Protein AF-A0A847NSE6-F1 (afdb_monomer)

Secondary structure (DSSP, 8-state):
----HHHHHHHHHHHHHHHHHHHHTSPPPEEE---TTHHHHHHHHHHHHHHHHHHBSSTT--SBPP-TTS-HHHHHHHHHHHHHHHHHHHHHHT-S-TTS----GGGGTT-SEEEHHHHHHHHTS--GGGGGGGGGG----S-HHHHHHHHHHHHHHHHHTT----S--HHHHHHHHHHHHHHHHHHHHHHHHHHHHH-

Sequence (199 aa):
MKKNYSGIINSILVIILIITIYFALRPVQFVKLYQNRFEVIEKSLETIEKNMEEIVTDATWSSLKDIPKAEETQVDAYNSIVKDIKSCYLQEKDLGDESSDNIKILSYKEKRTIPKQELKAILDNDTCINNFEKYNTMVFSKDKNLNEKLQKQISLIINSELTNIKTLEFDEALSREANIIHNIANLSGWLKIEYNTYK

Nearest PDB structures (foldseek):
  2jsw-assembly1_A  TM=2.216E-01  e=2.746E+00  Mus musculus
  5odw-assembly1_C  TM=2.013E-01  e=8.058E+00  Pseudomonas aeruginosa PAO1

Solvent-accessible surface area (backbone atoms only — not comparable to full-atom values): 11522 Å² total; per-residue (Å²): 133,87,74,75,57,66,65,57,54,54,52,51,51,51,52,52,51,52,52,51,50,52,63,71,67,53,79,83,54,70,41,67,57,73,71,92,42,57,66,54,36,52,54,21,50,53,49,29,50,57,36,44,66,75,45,27,70,48,98,78,46,74,40,62,47,85,45,88,70,53,55,69,61,38,51,54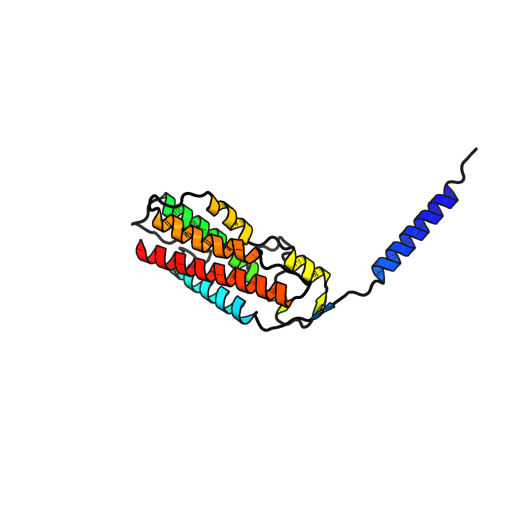,46,50,32,51,50,43,46,47,50,47,50,42,52,29,62,65,68,74,76,64,74,98,82,61,94,72,62,50,75,69,82,46,69,92,48,62,62,44,50,51,67,58,54,47,48,46,69,69,47,87,56,58,56,67,70,53,61,64,56,83,78,56,83,42,54,93,49,63,68,59,38,54,54,49,52,53,53,49,49,54,39,56,57,40,70,66,62,78,75,84,58,103,43,55,58,56,52,47,51,41,52,28,48,38,44,41,39,49,24,51,46,34,51,49,52,43,54,52,50,68,70,30,86

Mean predicted aligned error: 9.64 Å

pLDDT: mean 81.68, std 12.48, range [39.31, 97.5]

Foldseek 3Di:
DPPPCVVVVVVVVVVVVVVVVCVVPPDFDKAFDDQVQLVLLVVLLVLLQVLLVVFADDPLLQAGDDQPQDDPLLRVVLSLLSVLLSVQSCLAVVNDDPPDPSLHLNVCNPPGMDGLVSLVSLLVGDHSLVSLVVLVPDDNDPPPVVSVVVVVLNCQLNCLNVQPCPDSHSVSSSSSSSSNSNSSSVVSVVSSVVSVVRD

Structure (mmCIF, N/CA/C/O backbone):
data_AF-A0A847NSE6-F1
#
_entry.id   AF-A0A847NSE6-F1
#
loop_
_atom_site.group_PDB
_atom_site.id
_atom_site.type_symbol
_atom_site.label_atom_id
_atom_site.label_alt_id
_atom_site.label_comp_id
_atom_site.label_asym_id
_atom_site.label_entity_id
_atom_site.label_seq_id
_atom_site.pdbx_PDB_ins_code
_atom_site.Cartn_x
_atom_site.Cartn_y
_atom_site.Cartn_z
_atom_site.occupancy
_atom_site.B_iso_or_equiv
_atom_site.auth_seq_id
_atom_site.auth_comp_id
_atom_site.auth_asym_id
_atom_site.auth_atom_id
_atom_site.pdbx_PDB_model_num
ATOM 1 N N . MET A 1 1 ? 27.329 47.753 -43.435 1.00 47.38 1 MET A N 1
ATOM 2 C CA . MET A 1 1 ? 27.750 46.332 -43.490 1.00 47.38 1 MET A CA 1
ATOM 3 C C . MET A 1 1 ? 26.551 45.435 -43.193 1.00 47.38 1 MET A C 1
ATOM 5 O O . MET A 1 1 ? 26.147 45.348 -42.040 1.00 47.38 1 MET A O 1
ATOM 9 N N . LYS A 1 2 ? 25.945 44.802 -44.208 1.00 48.12 2 LYS A N 1
ATOM 10 C CA . LYS A 1 2 ? 24.942 43.746 -43.985 1.00 48.12 2 LYS A CA 1
ATOM 11 C C . LYS A 1 2 ? 25.703 42.482 -43.586 1.00 48.12 2 LYS A C 1
ATOM 13 O O . LYS A 1 2 ? 26.367 41.880 -44.421 1.00 48.12 2 LYS A O 1
ATOM 18 N N . LYS A 1 3 ? 25.697 42.143 -42.296 1.00 53.53 3 LYS A N 1
ATOM 19 C CA . LYS A 1 3 ? 26.285 40.889 -41.807 1.00 53.53 3 LYS A CA 1
ATOM 20 C C . LYS A 1 3 ? 25.556 39.725 -42.493 1.00 53.53 3 LYS A C 1
ATOM 22 O O . LYS A 1 3 ? 24.328 39.704 -42.521 1.00 53.53 3 LYS A O 1
ATOM 27 N N . ASN A 1 4 ? 26.307 38.790 -43.076 1.00 53.62 4 ASN A N 1
ATOM 28 C CA . ASN A 1 4 ? 25.775 37.589 -43.727 1.00 53.62 4 ASN A CA 1
ATOM 29 C C . ASN A 1 4 ? 25.234 36.617 -42.665 1.00 53.62 4 ASN A C 1
ATOM 31 O O . ASN A 1 4 ? 25.860 35.617 -42.327 1.00 53.62 4 ASN A O 1
ATOM 35 N N . TYR A 1 5 ? 24.056 36.922 -42.122 1.00 57.44 5 TYR A N 1
ATOM 36 C CA . TYR A 1 5 ? 23.360 36.076 -41.148 1.00 57.44 5 TYR A CA 1
ATOM 37 C C . TYR A 1 5 ? 22.873 34.749 -41.756 1.00 57.44 5 TYR A C 1
ATOM 39 O O . TYR A 1 5 ? 22.662 33.784 -41.030 1.00 57.44 5 TYR A O 1
ATOM 47 N N . SER A 1 6 ? 22.758 34.666 -43.087 1.00 59.31 6 SER A N 1
ATOM 48 C CA . SER A 1 6 ? 22.277 33.475 -43.803 1.00 59.31 6 SER A CA 1
ATOM 49 C C . SER A 1 6 ? 23.177 32.242 -43.620 1.00 59.31 6 SER A C 1
ATOM 51 O O . SER A 1 6 ? 22.661 31.142 -43.435 1.00 59.31 6 SER A O 1
ATOM 53 N N . GLY A 1 7 ? 24.506 32.409 -43.572 1.00 60.75 7 GLY A N 1
ATOM 54 C CA . GLY A 1 7 ? 25.427 31.286 -43.341 1.00 60.75 7 GLY A CA 1
ATOM 55 C C . GLY A 1 7 ? 25.355 30.735 -41.913 1.00 60.75 7 GLY A C 1
ATOM 56 O O . GLY A 1 7 ? 25.449 29.527 -41.701 1.00 60.75 7 GLY A O 1
ATOM 57 N N . ILE A 1 8 ? 25.115 31.612 -40.933 1.00 66.06 8 ILE A N 1
ATOM 58 C CA . ILE A 1 8 ? 24.988 31.238 -39.518 1.00 66.06 8 ILE A CA 1
ATOM 59 C C . ILE A 1 8 ? 23.673 30.478 -39.300 1.00 66.06 8 ILE A C 1
ATOM 61 O O . ILE A 1 8 ? 23.672 29.430 -38.662 1.00 66.06 8 ILE A O 1
ATOM 65 N N . ILE A 1 9 ? 22.574 30.951 -39.898 1.00 71.62 9 ILE A N 1
ATOM 66 C CA . ILE A 1 9 ? 21.254 30.309 -39.805 1.00 71.62 9 ILE A CA 1
ATOM 67 C C . ILE A 1 9 ? 21.271 28.902 -40.425 1.00 71.62 9 ILE A C 1
ATOM 69 O O . ILE A 1 9 ? 20.809 27.959 -39.786 1.00 71.62 9 ILE A O 1
ATOM 73 N N . ASN A 1 10 ? 21.866 28.723 -41.611 1.00 71.00 10 ASN A N 1
ATOM 74 C CA . ASN A 1 10 ? 21.984 27.393 -42.225 1.00 71.00 10 ASN A CA 1
ATOM 75 C C . ASN A 1 10 ? 22.841 26.435 -41.389 1.00 71.00 10 ASN A C 1
ATOM 77 O O . ASN A 1 10 ? 22.519 25.255 -41.284 1.00 71.00 10 ASN A O 1
ATOM 81 N N . SER A 1 11 ? 23.897 26.941 -40.750 1.00 75.25 11 SER A N 1
ATOM 82 C CA . SER A 1 11 ? 24.752 26.127 -39.880 1.00 75.25 11 SER A CA 1
ATOM 83 C C . SER A 1 11 ? 23.998 25.660 -38.627 1.00 75.25 11 SER A C 1
ATOM 85 O O . SER A 1 11 ? 24.109 24.500 -38.240 1.00 75.25 11 SER A O 1
ATOM 87 N N . ILE A 1 12 ? 23.169 26.527 -38.034 1.00 82.31 12 ILE A N 1
ATOM 88 C CA . ILE A 1 12 ? 22.311 26.181 -36.889 1.00 82.31 12 ILE A CA 1
ATOM 89 C C . ILE A 1 12 ? 21.268 25.126 -37.282 1.00 82.31 12 ILE A C 1
ATOM 91 O O . ILE A 1 12 ? 21.080 24.158 -36.550 1.00 82.31 12 ILE A O 1
ATOM 95 N N . LEU A 1 13 ? 20.628 25.268 -38.447 1.00 80.88 13 LEU A N 1
ATOM 96 C CA . LEU A 1 13 ? 19.634 24.302 -38.928 1.00 80.88 13 LEU A CA 1
ATOM 97 C C . LEU A 1 13 ? 20.241 22.913 -39.160 1.00 80.88 13 LEU A C 1
ATOM 99 O O . LEU A 1 13 ? 19.636 21.915 -38.778 1.00 80.88 13 LEU A O 1
ATOM 103 N N . VAL A 1 14 ? 21.452 22.841 -39.720 1.00 84.75 14 VAL A N 1
ATOM 104 C CA . VAL A 1 14 ? 22.171 21.571 -39.908 1.00 84.75 14 VAL A CA 1
ATOM 105 C C . VAL A 1 14 ? 22.518 20.928 -38.563 1.00 84.75 14 VAL A C 1
ATOM 107 O O . VAL A 1 14 ? 22.331 19.724 -38.403 1.00 84.75 14 VAL A O 1
ATOM 110 N N . ILE A 1 15 ? 22.959 21.712 -37.575 1.00 85.88 15 ILE A N 1
ATOM 111 C CA . ILE A 1 15 ? 23.249 21.203 -36.226 1.00 85.88 15 ILE A CA 1
ATOM 112 C C . ILE A 1 15 ? 21.977 20.657 -35.563 1.00 85.88 15 ILE A C 1
ATOM 114 O O . ILE A 1 15 ? 22.007 19.548 -35.034 1.00 85.88 15 ILE A O 1
ATOM 118 N N . ILE A 1 16 ? 20.852 21.379 -35.638 1.00 84.38 16 ILE A N 1
ATOM 119 C CA . ILE A 1 16 ? 19.561 20.900 -35.116 1.00 84.38 16 ILE A CA 1
ATOM 120 C C . ILE A 1 16 ? 19.162 19.596 -35.814 1.00 84.38 16 ILE A C 1
ATOM 122 O O . ILE A 1 16 ? 18.793 18.638 -35.140 1.00 84.38 16 ILE A O 1
ATOM 126 N N . LEU A 1 17 ? 19.294 19.511 -37.141 1.00 85.00 17 LEU A N 1
ATOM 127 C CA . LEU A 1 17 ? 18.952 18.306 -37.900 1.00 85.00 17 LEU A CA 1
ATOM 128 C C . LEU A 1 17 ? 19.803 17.097 -37.476 1.00 85.00 17 LEU A C 1
ATOM 130 O O . LEU A 1 17 ? 19.259 16.024 -37.226 1.00 85.00 17 LEU A O 1
ATOM 134 N N . ILE A 1 18 ? 21.121 17.278 -37.331 1.00 83.94 18 ILE A N 1
ATOM 135 C CA . ILE A 1 18 ? 22.048 16.230 -36.874 1.00 83.94 18 ILE A CA 1
ATOM 136 C C . ILE A 1 18 ? 21.692 15.778 -35.456 1.00 83.94 18 ILE A C 1
ATOM 138 O O . ILE A 1 18 ? 21.646 14.578 -35.197 1.00 83.94 18 ILE A O 1
ATOM 142 N N . ILE A 1 19 ? 21.391 16.715 -34.552 1.00 82.19 19 ILE A N 1
ATOM 143 C CA . ILE A 1 19 ? 20.954 16.409 -33.184 1.00 82.19 19 ILE A CA 1
ATOM 144 C C . ILE A 1 19 ? 19.641 15.613 -33.203 1.00 82.19 19 ILE A C 1
ATOM 146 O O . ILE A 1 19 ? 19.520 14.610 -32.504 1.00 82.19 19 ILE A O 1
ATOM 150 N N . THR A 1 20 ? 18.678 16.014 -34.033 1.00 78.25 20 THR A N 1
ATOM 151 C CA . THR A 1 20 ? 17.368 15.351 -34.129 1.00 78.25 20 THR A CA 1
ATOM 152 C C . THR A 1 20 ? 17.511 13.924 -34.660 1.00 78.25 20 THR A C 1
ATOM 154 O O . THR A 1 20 ? 16.953 12.994 -34.083 1.00 78.25 20 THR A O 1
ATOM 157 N N . ILE A 1 21 ? 18.321 13.726 -35.706 1.00 79.56 21 ILE A N 1
ATOM 158 C CA . ILE A 1 21 ? 18.631 12.400 -36.261 1.00 79.56 21 ILE A CA 1
ATOM 159 C C . ILE A 1 21 ? 19.383 11.547 -35.234 1.00 79.56 21 ILE A C 1
ATOM 161 O O . ILE A 1 21 ? 19.066 10.374 -35.060 1.00 79.56 21 ILE A O 1
ATOM 165 N N . TYR A 1 22 ? 20.346 12.129 -34.517 1.00 77.06 22 TYR A N 1
ATOM 166 C CA . TYR A 1 22 ? 21.092 11.435 -33.469 1.00 77.06 22 TYR A CA 1
ATOM 167 C C . TYR A 1 22 ? 20.176 10.939 -32.342 1.00 77.06 22 TYR A C 1
ATOM 169 O O . TYR A 1 22 ? 20.295 9.792 -31.915 1.00 77.06 22 TYR A O 1
ATOM 177 N N . PHE A 1 23 ? 19.228 11.766 -31.890 1.00 73.56 23 PHE A N 1
ATOM 178 C CA . PHE A 1 23 ? 18.236 11.352 -30.897 1.00 73.56 23 PHE A CA 1
ATOM 179 C C . PHE A 1 23 ? 17.246 10.318 -31.447 1.00 73.56 23 PHE A C 1
ATOM 181 O O . PHE A 1 23 ? 16.899 9.392 -30.719 1.00 73.56 23 PHE A O 1
ATOM 188 N N . ALA A 1 24 ? 16.845 10.422 -32.718 1.00 72.00 24 ALA A N 1
ATOM 189 C CA . ALA A 1 24 ? 15.936 9.471 -33.362 1.00 72.00 24 ALA A CA 1
ATOM 190 C C . ALA A 1 24 ? 16.571 8.089 -33.616 1.00 72.00 24 ALA A C 1
ATOM 192 O O . ALA A 1 24 ? 15.876 7.078 -33.579 1.00 72.00 24 ALA A O 1
ATOM 193 N N . LEU A 1 25 ? 17.884 8.032 -33.867 1.00 75.31 25 LEU A N 1
ATOM 194 C CA . LEU A 1 25 ? 18.619 6.790 -34.145 1.00 75.31 25 LEU A CA 1
ATOM 195 C C . LEU A 1 25 ? 19.254 6.159 -32.900 1.00 75.31 25 LEU A C 1
ATOM 197 O O . LEU A 1 25 ? 19.882 5.102 -32.999 1.00 75.31 25 LEU A O 1
ATOM 201 N N . ARG A 1 26 ? 19.136 6.789 -31.725 1.00 72.38 26 ARG A N 1
ATOM 202 C CA . ARG A 1 26 ? 19.707 6.241 -30.495 1.00 72.38 26 ARG A CA 1
ATOM 203 C C . ARG A 1 26 ? 18.987 4.929 -30.149 1.00 72.38 26 ARG A C 1
ATOM 205 O O . ARG A 1 26 ? 17.767 4.941 -29.997 1.00 72.38 26 ARG A O 1
ATOM 212 N N . PRO A 1 27 ? 19.705 3.803 -29.985 1.00 68.81 27 PRO A N 1
ATOM 213 C CA . PRO A 1 27 ? 19.063 2.533 -29.683 1.00 68.81 27 PRO A CA 1
ATOM 214 C C . PRO A 1 27 ? 18.350 2.613 -28.331 1.00 68.81 27 PRO A C 1
ATOM 216 O O . PRO A 1 27 ? 18.940 3.027 -27.326 1.00 68.81 27 PRO A O 1
ATOM 219 N N . VAL A 1 28 ? 17.081 2.202 -28.309 1.00 78.38 28 VAL A N 1
ATOM 220 C CA . VAL A 1 28 ? 16.316 2.051 -27.070 1.00 78.38 28 VAL A CA 1
ATOM 221 C C . VAL A 1 28 ? 16.998 0.980 -26.224 1.00 78.38 28 VAL A C 1
ATOM 223 O O . VAL A 1 28 ? 17.206 -0.148 -26.669 1.00 78.38 28 VAL A O 1
ATOM 226 N N . GLN A 1 29 ? 17.384 1.346 -25.002 1.00 81.75 29 GLN A N 1
ATOM 227 C CA . GLN A 1 29 ? 17.925 0.392 -24.041 1.00 81.75 29 GLN A CA 1
ATOM 228 C C . GLN A 1 29 ? 16.773 -0.339 -23.361 1.00 81.75 29 GLN A C 1
ATOM 230 O O . GLN A 1 29 ? 15.874 0.304 -22.816 1.00 81.75 29 GLN A O 1
ATOM 235 N N . PHE A 1 30 ? 16.833 -1.667 -23.367 1.00 82.38 30 PHE A N 1
ATOM 236 C CA . PHE A 1 30 ? 15.848 -2.525 -22.722 1.00 82.38 30 PHE A CA 1
ATOM 237 C C . PHE A 1 30 ? 16.407 -3.1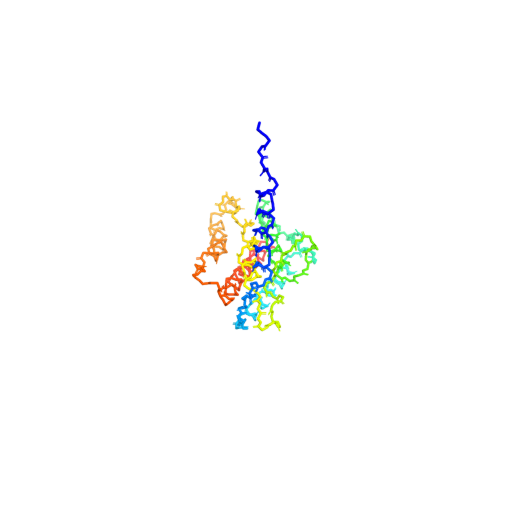31 -21.436 1.00 82.38 30 PHE A C 1
ATOM 239 O O . PHE A 1 30 ? 17.585 -3.484 -21.364 1.00 82.38 30 PHE A O 1
ATOM 246 N N . VAL A 1 31 ? 15.542 -3.277 -20.438 1.00 83.06 31 VAL A N 1
ATOM 247 C CA . VAL A 1 31 ? 15.813 -3.945 -19.162 1.00 83.06 31 VAL A CA 1
ATOM 248 C C . VAL A 1 31 ? 15.034 -5.258 -19.132 1.00 83.06 31 VAL A C 1
ATOM 250 O O . VAL A 1 31 ? 13.907 -5.316 -19.627 1.00 83.06 31 VAL A O 1
ATOM 253 N N . LYS A 1 32 ? 15.639 -6.323 -18.594 1.00 82.50 32 LYS A N 1
ATOM 254 C CA . LYS A 1 32 ? 14.969 -7.618 -18.402 1.00 82.50 32 LYS A CA 1
ATOM 255 C C . LYS A 1 32 ? 14.057 -7.570 -17.180 1.00 82.50 32 LYS A C 1
ATOM 257 O O . LYS A 1 32 ? 14.411 -6.958 -16.177 1.00 82.50 32 LYS A O 1
ATOM 262 N N . LEU A 1 33 ? 12.921 -8.249 -17.273 1.00 81.31 33 LEU A N 1
ATOM 263 C CA . LEU A 1 33 ? 11.963 -8.370 -16.179 1.00 81.31 33 LEU A CA 1
ATOM 264 C C . LEU A 1 33 ? 12.173 -9.680 -15.417 1.00 81.31 33 LEU A C 1
ATOM 266 O O . LEU A 1 33 ? 12.418 -10.724 -16.027 1.00 81.31 33 LEU A O 1
ATOM 270 N N . TYR A 1 34 ? 12.044 -9.616 -14.093 1.00 75.25 34 TYR A N 1
ATOM 271 C CA . TYR A 1 34 ? 12.022 -10.776 -13.207 1.00 75.25 34 TYR A CA 1
ATOM 272 C C . TYR A 1 34 ? 10.615 -10.937 -12.625 1.00 75.25 34 TYR A C 1
ATOM 274 O O . TYR A 1 34 ? 9.928 -9.954 -12.366 1.00 75.25 34 TYR A O 1
ATOM 282 N N . GLN A 1 35 ? 10.168 -12.185 -12.475 1.00 72.94 35 GLN A N 1
ATOM 283 C CA . GLN A 1 35 ? 8.777 -12.519 -12.131 1.00 72.94 35 GLN A CA 1
ATOM 284 C C . GLN A 1 35 ? 8.556 -12.773 -10.630 1.00 72.94 35 GLN A C 1
ATOM 286 O O . GLN A 1 35 ? 7.430 -12.887 -10.158 1.00 72.94 35 GLN A O 1
ATOM 291 N N . ASN A 1 36 ? 9.642 -12.872 -9.868 1.00 69.69 36 ASN A N 1
ATOM 292 C CA . ASN A 1 36 ? 9.740 -13.457 -8.528 1.00 69.69 36 ASN A CA 1
ATOM 293 C C . ASN A 1 36 ? 9.064 -12.665 -7.391 1.00 69.69 36 ASN A C 1
ATOM 295 O O . ASN A 1 36 ? 9.247 -13.022 -6.231 1.00 69.69 36 ASN A O 1
ATOM 299 N N . ARG A 1 37 ? 8.286 -11.616 -7.672 1.00 79.62 37 ARG A N 1
ATOM 300 C CA . ARG A 1 37 ? 7.613 -10.811 -6.634 1.00 79.62 37 ARG A CA 1
ATOM 301 C C . ARG A 1 37 ? 6.209 -10.332 -6.999 1.00 79.62 37 ARG A C 1
ATOM 303 O O . ARG A 1 37 ? 5.539 -9.766 -6.141 1.00 79.62 37 ARG A O 1
ATOM 310 N N . PHE A 1 38 ? 5.731 -10.618 -8.212 1.00 87.81 38 PHE A N 1
ATOM 311 C CA . PHE A 1 38 ? 4.349 -10.311 -8.593 1.00 87.81 38 PHE A CA 1
ATOM 312 C C . PHE A 1 38 ? 3.338 -11.013 -7.682 1.00 87.81 38 PHE A C 1
ATOM 314 O O . PHE A 1 38 ? 2.388 -10.381 -7.237 1.00 87.81 38 PHE A O 1
ATOM 321 N N . GLU A 1 39 ? 3.602 -12.268 -7.307 1.00 88.44 39 GLU A N 1
ATOM 322 C CA . GLU A 1 39 ? 2.750 -13.027 -6.381 1.00 88.44 39 GLU A CA 1
ATOM 323 C C . GLU A 1 39 ? 2.615 -12.345 -5.007 1.00 88.44 39 GLU A C 1
ATOM 325 O O . GLU A 1 39 ? 1.553 -12.391 -4.389 1.00 88.44 39 GLU A O 1
ATOM 330 N N . VAL A 1 40 ? 3.672 -11.674 -4.528 1.00 88.44 40 VAL A N 1
ATOM 331 C CA . VAL A 1 40 ? 3.628 -10.933 -3.257 1.00 88.44 40 VAL A CA 1
ATOM 332 C C . VAL A 1 40 ? 2.672 -9.751 -3.371 1.00 88.44 40 VAL A C 1
ATOM 334 O O . VAL A 1 40 ? 1.845 -9.562 -2.483 1.00 88.44 40 VAL A O 1
ATOM 337 N N . ILE A 1 41 ? 2.755 -8.995 -4.471 1.00 90.62 41 ILE A N 1
ATOM 338 C CA . ILE A 1 41 ? 1.861 -7.861 -4.730 1.00 90.62 41 ILE A CA 1
ATOM 339 C C . ILE A 1 41 ? 0.415 -8.355 -4.820 1.00 90.62 41 ILE A C 1
ATOM 341 O O . ILE A 1 41 ? -0.440 -7.858 -4.093 1.00 90.62 41 ILE A O 1
ATOM 345 N N . GLU A 1 42 ? 0.146 -9.374 -5.639 1.00 90.75 42 GLU A N 1
ATOM 346 C CA . GLU A 1 42 ? -1.202 -9.922 -5.843 1.00 90.75 42 GLU A CA 1
ATOM 347 C C . GLU A 1 42 ? -1.829 -10.402 -4.527 1.00 90.75 42 GLU A C 1
ATOM 349 O O . GLU A 1 42 ? -2.922 -9.970 -4.161 1.00 90.75 42 GLU A O 1
ATOM 354 N N . LYS A 1 43 ? -1.100 -11.206 -3.747 1.00 94.00 43 LYS A N 1
ATOM 355 C CA . LYS A 1 43 ? -1.573 -11.694 -2.446 1.00 94.00 43 LYS A CA 1
ATOM 356 C C . LYS A 1 43 ? -1.811 -10.565 -1.441 1.00 94.00 43 LYS A C 1
ATOM 358 O O . LYS A 1 43 ? -2.732 -10.634 -0.619 1.00 94.00 43 LYS A O 1
ATOM 363 N N . SER A 1 44 ? -0.973 -9.531 -1.461 1.00 95.00 44 SER A N 1
ATOM 364 C CA . SER A 1 44 ? -1.164 -8.358 -0.611 1.00 95.00 44 SER A CA 1
ATOM 365 C C . SER A 1 44 ? -2.400 -7.556 -1.024 1.00 95.00 44 SER A C 1
ATOM 367 O O . SER A 1 44 ? -3.146 -7.145 -0.139 1.00 95.00 44 SER A O 1
ATOM 369 N N . LEU A 1 45 ? -2.685 -7.415 -2.322 1.00 94.25 45 LEU A N 1
ATOM 370 C CA . LEU A 1 45 ? -3.918 -6.784 -2.809 1.00 94.25 45 LEU A CA 1
ATOM 371 C C . LEU A 1 45 ? -5.168 -7.563 -2.395 1.00 94.25 45 LEU A C 1
ATOM 373 O O . LEU A 1 45 ? -6.102 -6.957 -1.878 1.00 94.25 45 LEU A O 1
ATOM 377 N N . GLU A 1 46 ? -5.165 -8.891 -2.530 1.00 95.44 46 GLU A N 1
ATOM 378 C CA . GLU A 1 46 ? -6.259 -9.749 -2.044 1.00 95.44 46 GLU A CA 1
ATOM 379 C C . GLU A 1 46 ? -6.479 -9.590 -0.531 1.00 95.44 46 GLU A C 1
ATOM 381 O O . GLU A 1 46 ? -7.609 -9.552 -0.040 1.00 95.44 46 GLU A O 1
ATOM 386 N N . THR A 1 47 ? -5.386 -9.475 0.228 1.00 97.50 47 THR A N 1
ATOM 387 C CA . THR A 1 47 ? -5.438 -9.269 1.681 1.00 97.50 47 THR A CA 1
ATOM 388 C C . THR A 1 47 ? -6.049 -7.914 2.032 1.00 97.50 47 THR A C 1
ATOM 390 O O . THR A 1 47 ? -6.887 -7.848 2.933 1.00 97.50 47 THR A O 1
ATOM 393 N N . ILE A 1 48 ? -5.649 -6.849 1.327 1.00 97.00 48 ILE A N 1
ATOM 394 C CA . ILE A 1 48 ? -6.231 -5.512 1.489 1.00 97.00 48 ILE A CA 1
ATOM 395 C C . ILE A 1 48 ? -7.727 -5.581 1.190 1.00 97.00 48 ILE A C 1
ATOM 397 O O . ILE A 1 48 ? -8.521 -5.223 2.052 1.00 97.00 48 ILE A O 1
ATOM 401 N N . GLU A 1 49 ? -8.109 -6.103 0.022 1.00 95.69 49 GLU A N 1
ATOM 402 C CA . GLU A 1 49 ? -9.504 -6.208 -0.420 1.00 95.69 49 GLU A CA 1
ATOM 403 C C . GLU A 1 49 ? -10.381 -6.883 0.630 1.00 95.69 49 GLU A C 1
ATOM 405 O O . GLU A 1 49 ? -11.319 -6.273 1.146 1.00 95.69 49 GLU A O 1
ATOM 410 N N . LYS A 1 50 ? -9.985 -8.082 1.060 1.00 97.12 50 LYS A N 1
ATOM 411 C CA . LYS A 1 50 ? -10.699 -8.832 2.090 1.00 97.12 50 LYS A CA 1
ATOM 412 C C . LYS A 1 50 ? -10.822 -8.065 3.408 1.00 97.12 50 LYS A C 1
ATOM 414 O O . LYS A 1 50 ? -11.883 -8.064 4.028 1.00 97.12 50 LYS A O 1
ATOM 419 N N . ASN A 1 51 ? -9.741 -7.443 3.880 1.00 97.44 51 ASN A N 1
ATOM 420 C CA . ASN A 1 51 ? -9.772 -6.712 5.146 1.00 97.44 51 ASN A CA 1
ATOM 421 C C . ASN A 1 51 ? -10.684 -5.486 5.072 1.00 97.44 51 ASN A C 1
ATOM 423 O O . ASN A 1 51 ? -11.414 -5.226 6.028 1.00 97.44 51 ASN A O 1
ATOM 427 N N . MET A 1 52 ? -10.647 -4.756 3.955 1.00 96.75 52 MET A N 1
ATOM 428 C CA . MET A 1 52 ? -11.437 -3.544 3.769 1.00 96.75 52 MET A CA 1
ATOM 429 C C . MET A 1 52 ? -12.925 -3.865 3.628 1.00 96.75 52 MET A C 1
ATOM 431 O O . MET A 1 52 ? -13.724 -3.277 4.352 1.00 96.75 52 MET A O 1
ATOM 435 N N . GLU A 1 53 ? -13.306 -4.849 2.807 1.00 95.12 53 GLU A N 1
ATOM 436 C CA . GLU A 1 53 ? -14.706 -5.283 2.635 1.00 95.12 53 GLU A CA 1
ATOM 437 C C . GLU A 1 53 ? -15.393 -5.663 3.959 1.00 95.12 53 GLU A C 1
ATOM 439 O O . GLU A 1 53 ? -16.589 -5.427 4.167 1.00 95.12 53 GLU A O 1
ATOM 444 N N . GLU A 1 54 ? -14.637 -6.225 4.904 1.00 94.06 54 GLU A N 1
ATOM 445 C CA . GLU A 1 54 ? -15.168 -6.588 6.214 1.00 94.06 54 GLU A CA 1
ATOM 446 C C . GLU A 1 54 ? -15.549 -5.367 7.069 1.00 94.06 54 GLU A C 1
ATOM 448 O O . GLU A 1 54 ? -16.482 -5.464 7.874 1.00 94.06 54 GLU A O 1
ATOM 453 N N . ILE A 1 55 ? -14.888 -4.220 6.884 1.00 95.06 55 ILE A N 1
ATOM 454 C CA . ILE A 1 55 ? -14.973 -3.073 7.803 1.00 95.06 55 ILE A CA 1
ATOM 455 C C . ILE A 1 55 ? -15.585 -1.807 7.200 1.00 95.06 55 ILE A C 1
ATOM 457 O O . ILE A 1 55 ? -15.959 -0.919 7.959 1.00 95.06 55 ILE A O 1
ATOM 461 N N . VAL A 1 56 ? -15.723 -1.709 5.877 1.00 94.81 56 VAL A N 1
ATOM 462 C CA . VAL A 1 56 ? -16.257 -0.521 5.180 1.00 94.81 56 VAL A CA 1
ATOM 463 C C . VAL A 1 56 ? -17.735 -0.649 4.807 1.00 94.81 56 VAL A C 1
ATOM 465 O O . VAL A 1 56 ? -18.269 -1.747 4.668 1.00 94.81 56 VAL A O 1
ATOM 468 N N . THR A 1 57 ? -18.424 0.481 4.675 1.00 87.62 57 THR A N 1
ATOM 469 C CA . THR A 1 57 ? -19.880 0.549 4.448 1.00 87.62 57 THR A CA 1
ATOM 470 C C . THR A 1 57 ? -20.319 0.105 3.055 1.00 87.62 57 THR A C 1
ATOM 472 O O . THR A 1 57 ? -21.423 -0.419 2.906 1.00 87.62 57 THR A O 1
ATOM 475 N N . ASP A 1 58 ? -19.476 0.302 2.044 1.00 86.44 58 ASP A N 1
ATOM 476 C CA . ASP A 1 58 ? -19.809 0.068 0.643 1.00 86.44 58 ASP A CA 1
ATOM 477 C C . ASP A 1 58 ? -18.620 -0.485 -0.158 1.00 86.44 58 ASP A C 1
ATOM 479 O O . ASP A 1 58 ? -17.465 -0.407 0.256 1.00 86.44 58 ASP A O 1
ATOM 483 N N . ALA A 1 59 ? -18.893 -1.011 -1.354 1.00 80.69 59 ALA A N 1
ATOM 484 C CA . ALA A 1 59 ? -17.862 -1.508 -2.270 1.00 80.69 59 ALA A CA 1
ATOM 485 C C . ALA A 1 59 ? -16.898 -0.411 -2.769 1.00 80.69 59 ALA A C 1
ATOM 487 O O . ALA A 1 59 ? -15.884 -0.714 -3.390 1.00 80.69 59 ALA A O 1
ATOM 488 N N . THR A 1 60 ? -17.202 0.865 -2.511 1.00 81.88 60 THR A N 1
ATOM 489 C CA . THR A 1 60 ? -16.336 1.993 -2.862 1.00 81.88 60 THR A CA 1
ATOM 490 C C . THR A 1 60 ? -15.343 2.335 -1.752 1.00 81.88 60 THR A C 1
ATOM 492 O O . THR A 1 60 ? -14.501 3.204 -1.964 1.00 81.88 60 THR A O 1
ATOM 495 N N . TRP A 1 61 ? -15.418 1.674 -0.593 1.00 88.94 61 TRP A N 1
ATOM 496 C CA . TRP A 1 61 ? -14.561 1.904 0.574 1.00 88.94 61 TRP A CA 1
ATOM 497 C C . TRP A 1 61 ? -14.534 3.383 0.977 1.00 88.94 61 TRP A C 1
ATOM 499 O O . TRP A 1 61 ? -13.476 3.973 1.194 1.00 88.94 61 TRP A O 1
ATOM 509 N N . SER A 1 62 ? -15.708 4.016 0.990 1.00 82.44 62 SER A N 1
ATOM 510 C CA . SER A 1 62 ? -15.841 5.447 1.279 1.00 82.44 62 SER A CA 1
ATOM 511 C C . SER A 1 62 ? -15.591 5.769 2.758 1.00 82.44 62 SER A C 1
ATOM 513 O O . SER A 1 62 ? -14.932 6.764 3.081 1.00 82.44 62 SER A O 1
ATOM 515 N N . SER A 1 63 ? -16.094 4.911 3.645 1.00 88.44 63 SER A N 1
ATOM 516 C CA . SER A 1 63 ? -16.000 5.036 5.096 1.00 88.44 63 SER A CA 1
ATOM 517 C C . SER A 1 63 ? -16.072 3.677 5.791 1.00 88.44 63 SER A C 1
ATOM 519 O O . SER A 1 63 ? -16.524 2.678 5.226 1.00 88.44 63 SER A O 1
ATOM 521 N N . LEU A 1 64 ? -15.645 3.648 7.050 1.00 91.69 64 LEU A N 1
ATOM 522 C CA . LEU A 1 64 ? -15.877 2.534 7.958 1.00 91.69 64 LEU A CA 1
ATOM 523 C C . LEU A 1 64 ? -17.359 2.384 8.296 1.00 91.69 64 LEU A C 1
ATOM 525 O O . LEU A 1 64 ? -18.099 3.364 8.397 1.00 91.69 64 LEU A O 1
ATOM 529 N N . LYS A 1 65 ? -17.761 1.137 8.546 1.00 91.81 65 LYS A N 1
ATOM 530 C CA . LYS A 1 65 ? -18.993 0.809 9.268 1.00 91.81 65 LYS A CA 1
ATOM 531 C C . LYS A 1 65 ? -18.959 1.456 10.651 1.00 91.81 65 LYS A C 1
ATOM 533 O O . LYS A 1 65 ? -17.887 1.725 11.184 1.00 91.81 65 LYS A O 1
ATOM 538 N N . ASP A 1 66 ? -20.138 1.655 11.229 1.00 88.31 66 ASP A N 1
ATOM 539 C CA . ASP A 1 66 ? -20.291 2.311 12.528 1.00 88.31 66 ASP A CA 1
ATOM 540 C C . ASP A 1 66 ? -19.440 1.650 13.633 1.00 88.31 66 ASP A C 1
ATOM 542 O O . ASP A 1 66 ? -19.323 0.420 13.692 1.00 88.31 66 ASP A O 1
ATOM 546 N N . ILE A 1 67 ? -18.835 2.486 14.485 1.00 86.62 67 ILE A N 1
ATOM 547 C CA . ILE A 1 67 ? -17.924 2.100 15.573 1.00 86.62 67 ILE A CA 1
ATOM 548 C C . ILE A 1 67 ? -18.369 2.811 16.865 1.00 86.62 67 ILE A C 1
ATOM 550 O O . ILE A 1 67 ? -17.764 3.805 17.275 1.00 86.62 67 ILE A O 1
ATOM 554 N N . PRO A 1 68 ? -19.418 2.320 17.545 1.00 81.69 68 PRO A N 1
ATOM 555 C CA . PRO A 1 68 ? -20.106 3.068 18.599 1.00 81.69 68 PRO A CA 1
ATOM 556 C C . PRO A 1 68 ? -19.268 3.315 19.863 1.00 81.69 68 PRO A C 1
ATOM 558 O O . PRO A 1 68 ? -19.657 4.125 20.702 1.00 81.69 68 PRO A O 1
ATOM 561 N N . LYS A 1 69 ? -18.138 2.613 20.042 1.00 81.19 69 LYS A N 1
ATOM 562 C CA . LYS A 1 69 ? -17.256 2.769 21.214 1.00 81.19 69 LYS A CA 1
ATOM 563 C C . LYS A 1 69 ? -16.033 3.653 20.956 1.00 81.19 69 LYS A C 1
ATOM 565 O O . LYS A 1 69 ? -15.234 3.828 21.875 1.00 81.19 69 LYS A O 1
ATOM 570 N N . ALA A 1 70 ? -15.846 4.156 19.737 1.00 82.88 70 ALA A N 1
ATOM 571 C CA . ALA A 1 70 ? -14.717 5.014 19.388 1.00 82.88 70 ALA A CA 1
ATOM 572 C C . ALA A 1 70 ? -15.054 6.502 19.579 1.00 82.88 70 ALA A C 1
ATOM 574 O O . ALA A 1 70 ? -16.201 6.921 19.434 1.00 82.88 70 ALA A O 1
ATOM 575 N N . GLU A 1 71 ? -14.041 7.312 19.891 1.00 86.50 71 GLU A N 1
ATOM 576 C CA . GLU A 1 71 ? -14.179 8.774 19.881 1.00 86.50 71 GLU A CA 1
ATOM 577 C C . GLU A 1 71 ? -14.279 9.295 18.432 1.00 86.50 71 GLU A C 1
ATOM 579 O O . GLU A 1 71 ? -13.698 8.713 17.517 1.00 86.50 71 GLU A O 1
ATOM 584 N N . GLU A 1 72 ? -14.951 10.429 18.216 1.00 86.56 72 GLU A N 1
ATOM 585 C CA . GLU A 1 72 ? -15.121 11.033 16.880 1.00 86.56 72 GLU A CA 1
ATOM 586 C C . GLU A 1 72 ? -13.779 11.248 16.157 1.00 86.56 72 GLU A C 1
ATOM 588 O O . GLU A 1 72 ? -13.609 10.825 15.016 1.00 86.56 72 GLU A O 1
ATOM 593 N N . THR A 1 73 ? -12.766 11.769 16.858 1.00 84.69 73 THR A N 1
ATOM 594 C CA . THR A 1 73 ? -11.423 11.992 16.291 1.00 84.69 73 THR A CA 1
ATOM 595 C C . THR A 1 73 ? -10.734 10.699 15.849 1.00 84.69 73 THR A C 1
ATOM 597 O O . THR A 1 73 ? -9.972 10.697 14.884 1.00 84.69 73 THR A O 1
ATOM 600 N N . GLN A 1 74 ? -11.011 9.590 16.540 1.00 88.38 74 GLN A N 1
ATOM 601 C CA . GLN 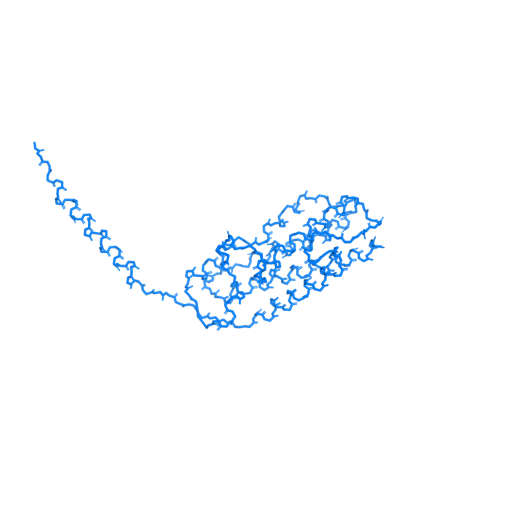A 1 74 ? -10.495 8.266 16.196 1.00 88.38 74 GLN A CA 1
ATOM 602 C C . GLN A 1 74 ? -11.203 7.719 14.949 1.00 88.38 74 GLN A C 1
ATOM 604 O O . GLN A 1 74 ? -10.545 7.180 14.059 1.00 88.38 74 GLN A O 1
ATOM 609 N N . VAL A 1 75 ? -12.525 7.894 14.850 1.00 89.25 75 VAL A N 1
ATOM 610 C CA . VAL A 1 75 ? -13.310 7.504 13.667 1.00 89.25 75 VAL A CA 1
ATOM 611 C C . VAL A 1 75 ? -12.867 8.291 12.433 1.00 89.25 75 VAL A C 1
ATOM 613 O O . VAL A 1 75 ? -12.630 7.696 11.381 1.00 89.25 75 VAL A O 1
ATOM 616 N N . ASP A 1 76 ? -12.680 9.605 12.558 1.00 88.12 76 ASP A N 1
ATOM 617 C CA . ASP A 1 76 ? -12.200 10.464 11.471 1.00 88.12 76 ASP A CA 1
ATOM 618 C C . ASP A 1 76 ? -10.827 10.034 10.966 1.00 88.12 76 ASP A C 1
ATOM 620 O O . ASP A 1 76 ? -10.587 9.924 9.758 1.00 88.12 76 ASP A O 1
ATOM 624 N N . ALA A 1 77 ? -9.919 9.747 11.893 1.00 88.69 77 ALA A N 1
ATOM 625 C CA . ALA A 1 77 ? -8.580 9.335 11.544 1.00 88.69 77 ALA A CA 1
ATOM 626 C C . ALA A 1 77 ? -8.557 7.932 10.917 1.00 88.69 77 ALA A C 1
ATOM 628 O O . ALA A 1 77 ? -7.857 7.726 9.925 1.00 88.69 77 ALA A O 1
ATOM 629 N N . TYR A 1 78 ? -9.375 6.989 11.394 1.00 92.12 78 TYR A N 1
ATOM 630 C CA . TYR A 1 78 ? -9.531 5.704 10.717 1.00 92.12 78 TYR A CA 1
ATOM 631 C C . TYR A 1 78 ? -10.139 5.850 9.313 1.00 92.12 78 TYR A C 1
ATOM 633 O O . TYR A 1 78 ? -9.650 5.223 8.378 1.00 92.12 78 TYR A O 1
ATOM 641 N N . ASN A 1 79 ? -11.151 6.702 9.122 1.00 92.12 79 ASN A N 1
ATOM 642 C CA . ASN A 1 79 ? -11.718 6.986 7.797 1.00 92.12 79 ASN A CA 1
ATOM 643 C C . ASN A 1 79 ? -10.693 7.627 6.851 1.00 92.12 79 ASN A C 1
ATOM 645 O O . ASN A 1 79 ? -10.683 7.341 5.655 1.00 92.12 79 ASN A O 1
ATOM 649 N N . SER A 1 80 ? -9.808 8.477 7.375 1.00 91.38 80 SER A N 1
ATOM 650 C CA . SER A 1 80 ? -8.665 9.008 6.629 1.00 91.38 80 SER A CA 1
ATOM 651 C C . SER A 1 80 ? -7.744 7.872 6.163 1.00 91.38 80 SER A C 1
ATOM 653 O O . SER A 1 80 ? -7.413 7.796 4.982 1.00 91.38 80 SER A O 1
ATOM 655 N N . ILE A 1 81 ? -7.428 6.925 7.056 1.00 93.75 81 ILE A N 1
ATOM 656 C CA . ILE A 1 81 ? -6.597 5.756 6.731 1.00 93.75 81 ILE A CA 1
ATOM 657 C C . ILE A 1 81 ? -7.269 4.870 5.672 1.00 93.75 81 ILE A C 1
ATOM 659 O O . ILE A 1 81 ? -6.597 4.414 4.750 1.00 93.75 81 ILE A O 1
ATOM 663 N N . VAL A 1 82 ? -8.590 4.656 5.749 1.00 94.81 82 VAL A N 1
ATOM 664 C CA . VAL A 1 82 ? -9.354 3.924 4.718 1.00 94.81 82 VAL A CA 1
ATOM 665 C C . VAL A 1 82 ? -9.139 4.541 3.334 1.00 94.81 82 VAL A C 1
ATOM 667 O O . VAL A 1 82 ? -8.865 3.816 2.376 1.00 94.81 82 VAL A O 1
ATOM 670 N N . LYS A 1 83 ? -9.229 5.873 3.223 1.00 91.94 83 LYS A N 1
ATOM 671 C CA . LYS A 1 83 ? -9.053 6.589 1.950 1.00 91.94 83 LYS A CA 1
ATOM 672 C C . LYS A 1 83 ? -7.642 6.425 1.391 1.00 91.94 83 LYS A C 1
ATOM 674 O O . LYS A 1 83 ? -7.492 6.186 0.194 1.00 91.94 83 LYS A O 1
ATOM 679 N N . ASP A 1 84 ? -6.626 6.496 2.243 1.00 92.75 84 ASP A N 1
ATOM 680 C CA . ASP A 1 84 ? -5.236 6.359 1.807 1.00 92.75 84 ASP A CA 1
ATOM 681 C C . ASP A 1 84 ? -4.896 4.912 1.408 1.00 92.75 84 ASP A C 1
ATOM 683 O O . ASP A 1 84 ? -4.261 4.696 0.374 1.00 92.75 84 ASP A O 1
ATOM 687 N N . ILE A 1 85 ? -5.397 3.909 2.148 1.00 94.50 85 ILE A N 1
ATOM 688 C CA . ILE A 1 85 ? -5.306 2.489 1.758 1.00 94.50 85 ILE A CA 1
ATOM 689 C C . ILE A 1 85 ? -5.970 2.270 0.394 1.00 94.50 85 ILE A C 1
ATOM 691 O O . ILE A 1 85 ? -5.380 1.637 -0.483 1.00 94.50 85 ILE A O 1
ATOM 695 N N . LYS A 1 86 ? -7.180 2.813 0.194 1.00 91.75 86 LYS A N 1
ATOM 696 C CA . LYS A 1 86 ? -7.904 2.733 -1.082 1.00 91.75 86 LYS A CA 1
ATOM 697 C C . LYS A 1 86 ? -7.090 3.345 -2.220 1.00 91.75 86 LYS A C 1
ATOM 699 O O . LYS A 1 86 ? -7.024 2.751 -3.291 1.00 91.75 86 LYS A O 1
ATOM 704 N N . SER A 1 87 ? -6.468 4.504 -1.998 1.00 88.88 87 SER A N 1
ATOM 705 C CA . SER A 1 87 ? -5.641 5.162 -3.013 1.00 88.88 87 SER A CA 1
ATOM 706 C C . SER A 1 87 ? -4.495 4.261 -3.476 1.00 88.88 87 SER A C 1
ATOM 708 O O . SER A 1 87 ? -4.334 4.084 -4.680 1.00 88.88 87 SER A O 1
ATOM 710 N N . CYS A 1 88 ? -3.752 3.646 -2.549 1.00 88.56 88 CYS A N 1
ATOM 711 C CA . CYS A 1 88 ? -2.702 2.682 -2.897 1.00 88.56 88 CYS A CA 1
ATOM 712 C C . CYS A 1 88 ? -3.256 1.466 -3.642 1.00 88.56 88 CYS A C 1
ATOM 714 O O . CYS A 1 88 ? -2.742 1.062 -4.678 1.00 88.56 88 CYS A O 1
ATOM 716 N N . TYR A 1 89 ? -4.336 0.888 -3.124 1.00 90.25 89 TYR A N 1
ATOM 717 C CA . TYR A 1 89 ? -4.953 -0.300 -3.696 1.00 90.25 89 TYR A CA 1
ATOM 718 C C . TYR A 1 89 ? -5.445 -0.088 -5.136 1.00 90.25 89 TYR A C 1
ATOM 720 O O . TYR A 1 89 ? -5.215 -0.934 -5.999 1.00 90.25 89 TYR A O 1
ATOM 728 N N . LEU A 1 90 ? -6.107 1.040 -5.415 1.00 86.12 90 LEU A N 1
ATOM 729 C CA . LEU A 1 90 ? -6.624 1.354 -6.750 1.00 86.12 90 LEU A CA 1
ATOM 730 C C . LEU A 1 90 ? -5.518 1.701 -7.747 1.00 86.12 90 LEU A C 1
ATOM 732 O O . LEU A 1 90 ? -5.639 1.334 -8.919 1.00 86.12 90 LEU A O 1
ATOM 736 N N . GLN A 1 91 ? -4.460 2.382 -7.290 1.00 80.19 91 GLN A N 1
ATOM 737 C CA . GLN A 1 91 ? -3.278 2.663 -8.106 1.00 80.19 91 GLN A CA 1
ATOM 738 C C . GLN A 1 91 ? -2.683 1.360 -8.649 1.00 80.19 91 GLN A C 1
ATOM 740 O O . GLN A 1 91 ? -2.402 1.281 -9.845 1.00 80.19 91 GLN A O 1
ATOM 745 N N . GLU A 1 92 ? -2.620 0.319 -7.815 1.00 79.50 92 GLU A N 1
ATOM 746 C CA . GLU A 1 92 ? -2.123 -0.995 -8.222 1.00 79.50 92 GLU A CA 1
ATOM 747 C C . GLU A 1 92 ? -3.129 -1.832 -9.021 1.00 79.50 92 GLU A C 1
ATOM 749 O O . GLU A 1 92 ? -2.745 -2.455 -10.009 1.00 79.50 92 GLU A O 1
ATOM 754 N N . LYS A 1 93 ? -4.416 -1.863 -8.636 1.00 72.12 93 LYS A N 1
ATOM 755 C CA . LYS A 1 93 ? -5.434 -2.709 -9.300 1.00 72.12 93 LYS A CA 1
ATOM 756 C C . LYS A 1 93 ? -5.955 -2.189 -10.632 1.00 72.12 93 LYS A C 1
ATOM 758 O O . LYS A 1 93 ? -6.716 -2.903 -11.275 1.00 72.12 93 LYS A O 1
ATOM 763 N N . ASP A 1 94 ? -5.574 -0.986 -11.047 1.00 60.12 94 ASP A N 1
ATOM 764 C CA . ASP A 1 94 ? -6.022 -0.415 -12.321 1.00 60.12 94 ASP A CA 1
ATOM 765 C C . ASP A 1 94 ? -7.532 -0.095 -12.373 1.00 60.12 94 ASP A C 1
ATOM 767 O O . ASP A 1 94 ? -8.173 -0.188 -13.413 1.00 60.12 94 ASP A O 1
ATOM 771 N N . LEU A 1 95 ? -8.117 0.286 -11.228 1.00 56.88 95 LEU A N 1
ATOM 772 C CA . LEU A 1 95 ? -9.568 0.505 -11.085 1.00 56.88 95 LEU A CA 1
ATOM 773 C C . LEU A 1 95 ? -9.974 1.975 -10.835 1.00 56.88 95 LEU A C 1
ATOM 775 O O . LEU A 1 95 ? -11.150 2.240 -10.593 1.00 56.88 95 LEU A O 1
ATOM 779 N N . GLY A 1 96 ? -9.037 2.932 -10.866 1.00 49.34 96 GLY A N 1
ATOM 780 C CA . GLY A 1 96 ? -9.303 4.349 -10.577 1.00 49.34 96 GLY A CA 1
ATOM 781 C C . GLY A 1 96 ? -8.649 5.319 -11.566 1.00 49.34 96 GLY A C 1
ATOM 782 O O . GLY A 1 96 ? -7.426 5.359 -11.647 1.00 49.34 96 GLY A O 1
ATOM 783 N N . ASP A 1 97 ? -9.512 6.082 -12.247 1.00 44.31 97 ASP A N 1
ATOM 784 C CA . ASP A 1 97 ? -9.327 7.230 -13.155 1.00 44.31 97 ASP A CA 1
ATOM 785 C C . ASP A 1 97 ? -8.369 7.116 -14.358 1.00 44.31 97 ASP A C 1
ATOM 787 O O . ASP A 1 97 ? -7.163 6.914 -14.247 1.00 44.31 97 ASP A O 1
ATOM 791 N N . GLU A 1 98 ? -8.935 7.398 -15.537 1.00 43.97 98 GLU A N 1
ATOM 792 C CA . GLU A 1 98 ? -8.293 7.526 -16.857 1.00 43.97 98 GLU A CA 1
ATOM 793 C C . GLU A 1 98 ? -7.340 8.741 -16.969 1.00 43.97 98 GLU A C 1
ATOM 795 O O . GLU A 1 98 ? -6.896 9.082 -18.065 1.00 43.97 98 GLU A O 1
ATOM 800 N N . SER A 1 99 ? -7.050 9.447 -15.866 1.00 39.31 99 SER A N 1
ATOM 801 C CA . SER A 1 99 ? -6.491 10.806 -15.904 1.00 39.31 99 SER A CA 1
ATOM 802 C C . SER A 1 99 ? -5.037 10.956 -15.455 1.00 39.31 99 SER A C 1
ATOM 804 O O . SER A 1 99 ? -4.592 12.085 -15.241 1.00 39.31 99 SER A O 1
ATOM 806 N N . SER A 1 100 ? -4.258 9.888 -15.330 1.00 43.06 100 SER A N 1
ATOM 807 C CA . SER A 1 100 ? -2.805 10.048 -15.294 1.00 43.06 100 SER A CA 1
ATOM 808 C C . SER A 1 100 ? -2.108 8.892 -15.986 1.00 43.06 100 SER A C 1
ATOM 810 O O . SER A 1 100 ? -2.534 7.743 -15.884 1.00 43.06 100 SER A O 1
ATOM 812 N N . ASP A 1 101 ? -1.016 9.216 -16.680 1.00 51.03 101 ASP A N 1
ATOM 813 C CA . ASP A 1 101 ? -0.006 8.294 -17.207 1.00 51.03 101 ASP A CA 1
ATOM 814 C C . ASP A 1 101 ? 0.709 7.559 -16.055 1.00 51.03 101 ASP A C 1
ATOM 816 O O . ASP A 1 101 ? 1.930 7.596 -15.909 1.00 51.03 101 ASP A O 1
ATOM 820 N N . ASN A 1 102 ? -0.063 6.937 -15.169 1.00 55.97 102 ASN A N 1
ATOM 821 C CA . ASN A 1 102 ? 0.425 6.231 -14.010 1.00 55.97 102 ASN A CA 1
ATOM 822 C C . ASN A 1 102 ? 0.988 4.906 -14.519 1.00 55.97 102 ASN A C 1
ATOM 824 O O . ASN A 1 102 ? 0.244 3.983 -14.857 1.00 55.97 102 ASN A O 1
ATOM 828 N N . ILE A 1 103 ? 2.310 4.832 -14.661 1.00 62.78 103 ILE A N 1
ATOM 829 C CA . ILE A 1 103 ? 2.977 3.628 -15.144 1.00 62.78 103 ILE A CA 1
ATOM 830 C C . ILE A 1 103 ? 2.965 2.586 -14.019 1.00 62.78 103 ILE A C 1
ATOM 832 O O . ILE A 1 103 ? 3.693 2.707 -13.037 1.00 62.78 103 ILE A O 1
ATOM 836 N N . LYS A 1 104 ? 2.107 1.568 -14.163 1.00 73.44 104 LYS A N 1
ATOM 837 C CA . LYS A 1 104 ? 1.801 0.573 -13.117 1.00 73.44 104 LYS A CA 1
ATOM 838 C C . LYS A 1 104 ? 2.657 -0.670 -13.244 1.00 73.44 104 LYS A C 1
ATOM 840 O O . LYS A 1 104 ? 2.708 -1.271 -14.321 1.00 73.44 104 LYS A O 1
ATOM 845 N N . ILE A 1 105 ? 3.247 -1.126 -12.141 1.00 79.31 105 ILE A N 1
ATOM 846 C CA . ILE A 1 105 ? 4.183 -2.252 -12.167 1.00 79.31 105 ILE A CA 1
ATOM 847 C C . ILE A 1 105 ? 3.513 -3.585 -12.538 1.00 79.31 105 ILE A C 1
ATOM 849 O O . ILE A 1 105 ? 4.098 -4.367 -13.288 1.00 79.31 105 ILE A O 1
ATOM 853 N N . LEU A 1 106 ? 2.258 -3.817 -12.123 1.00 81.88 106 LEU A N 1
ATOM 854 C CA . LEU A 1 106 ? 1.498 -5.031 -12.462 1.00 81.88 106 LEU A CA 1
ATOM 855 C C . LEU A 1 106 ? 1.220 -5.184 -13.964 1.00 81.88 106 LEU A C 1
ATOM 857 O O . LEU A 1 106 ? 1.181 -6.307 -14.467 1.00 81.88 106 LEU A O 1
ATOM 861 N N . SER A 1 107 ? 1.138 -4.079 -14.716 1.00 83.88 107 SER A N 1
ATOM 862 C CA . SER A 1 107 ? 0.967 -4.113 -16.182 1.00 83.88 107 SER A CA 1
ATOM 863 C C . SER A 1 107 ? 2.152 -4.763 -16.920 1.00 83.88 107 SER A C 1
ATOM 865 O O . SER A 1 107 ? 2.084 -5.057 -18.118 1.00 83.88 107 SER A O 1
ATOM 867 N N . TYR A 1 108 ? 3.256 -4.999 -16.205 1.00 85.38 108 TYR A N 1
ATOM 868 C CA . TYR A 1 108 ? 4.474 -5.606 -16.718 1.00 85.38 108 TYR A CA 1
ATOM 869 C C . TYR A 1 108 ? 4.607 -7.099 -16.416 1.00 85.38 108 TYR A C 1
ATOM 871 O O . TYR A 1 108 ? 5.572 -7.703 -16.883 1.00 85.38 108 TYR A O 1
ATOM 879 N N . LYS A 1 109 ? 3.640 -7.715 -15.719 1.00 84.62 109 LYS A N 1
ATOM 880 C CA . LYS A 1 109 ? 3.679 -9.136 -15.336 1.00 84.62 109 LYS A CA 1
ATOM 881 C C . LYS A 1 109 ? 3.923 -10.064 -16.526 1.00 84.62 109 LYS A C 1
ATOM 883 O O . LYS A 1 109 ? 4.850 -10.860 -16.513 1.00 84.62 109 LYS A O 1
ATOM 888 N N . GLU A 1 110 ? 3.179 -9.899 -17.614 1.00 85.50 110 GLU A N 1
ATOM 889 C CA . GLU A 1 110 ? 3.315 -10.766 -18.797 1.00 85.50 110 GLU A CA 1
ATOM 890 C C . GLU A 1 110 ? 4.426 -10.317 -19.767 1.00 85.50 110 GLU A C 1
ATOM 892 O O . GLU A 1 110 ? 4.674 -10.945 -20.802 1.00 85.50 110 GLU A O 1
ATOM 897 N N . LYS A 1 111 ? 5.124 -9.216 -19.461 1.00 86.00 111 LYS A N 1
ATOM 898 C CA . LYS A 1 111 ? 6.200 -8.691 -20.307 1.00 86.00 111 LYS A CA 1
ATOM 899 C C . LYS A 1 111 ? 7.531 -9.363 -19.950 1.00 86.00 111 LYS A C 1
ATOM 901 O O . LYS A 1 111 ? 7.784 -9.789 -18.828 1.00 86.00 111 LYS A O 1
ATOM 906 N N . ARG A 1 112 ? 8.436 -9.435 -20.932 1.00 85.38 112 ARG A N 1
ATOM 907 C CA . ARG A 1 112 ? 9.804 -9.973 -20.745 1.00 85.38 112 ARG A CA 1
ATOM 908 C C . ARG A 1 112 ? 10.869 -8.887 -20.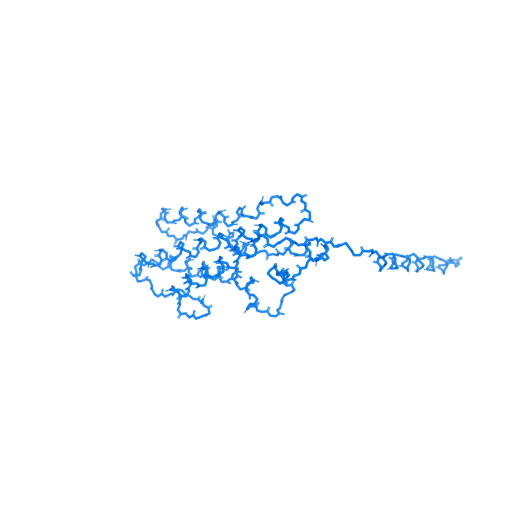625 1.00 85.38 112 ARG A C 1
ATOM 910 O O . ARG A 1 112 ? 11.913 -9.104 -20.010 1.00 85.38 112 ARG A O 1
ATOM 917 N N . THR A 1 113 ? 10.616 -7.736 -21.238 1.00 87.00 113 THR A N 1
ATOM 918 C CA . THR A 1 113 ? 11.530 -6.593 -21.278 1.00 87.00 113 THR A CA 1
ATOM 919 C C . THR A 1 113 ? 10.757 -5.287 -21.335 1.00 87.00 113 THR A C 1
ATOM 921 O O . THR A 1 113 ? 9.666 -5.259 -21.906 1.00 87.00 113 THR A O 1
ATOM 924 N N . ILE A 1 114 ? 11.361 -4.207 -20.840 1.00 86.62 114 ILE A N 1
ATOM 925 C CA . ILE A 1 114 ? 10.814 -2.844 -20.934 1.00 86.62 114 ILE A CA 1
ATOM 926 C C . ILE A 1 114 ? 11.885 -1.841 -21.351 1.00 86.62 114 ILE A C 1
ATOM 928 O O . ILE A 1 114 ? 13.063 -2.058 -21.049 1.00 86.62 114 ILE A O 1
ATOM 932 N N . PRO A 1 115 ? 11.517 -0.734 -22.012 1.00 86.88 115 PRO A N 1
ATOM 933 C CA . PRO A 1 115 ? 12.413 0.396 -22.195 1.00 86.88 115 PRO A CA 1
ATOM 934 C C . PRO A 1 115 ? 12.890 0.952 -20.851 1.00 86.88 115 PRO A C 1
ATOM 936 O O . PRO A 1 115 ? 12.121 1.112 -19.907 1.00 86.88 115 PRO A O 1
ATOM 939 N N . LYS A 1 116 ? 14.164 1.339 -20.774 1.00 84.06 116 LYS A N 1
ATOM 940 C CA . LYS A 1 116 ? 14.748 1.966 -19.577 1.00 84.06 116 LYS A CA 1
ATOM 941 C C . LYS A 1 116 ? 14.034 3.262 -19.160 1.00 84.06 116 LYS A C 1
ATOM 943 O O . LYS A 1 116 ? 14.052 3.620 -17.989 1.00 84.06 116 LYS A O 1
ATOM 948 N N . GLN A 1 117 ? 13.429 3.969 -20.114 1.00 82.25 117 GLN A N 1
ATOM 949 C CA . GLN A 1 117 ? 12.628 5.168 -19.849 1.00 82.25 117 GLN A CA 1
ATOM 950 C C . GLN A 1 117 ? 11.342 4.835 -19.085 1.00 82.25 117 GLN A C 1
ATOM 952 O O . GLN A 1 117 ? 11.012 5.550 -18.147 1.00 82.25 117 GLN A O 1
ATOM 957 N N . GLU A 1 118 ? 10.677 3.727 -19.426 1.00 83.31 118 GLU A N 1
ATOM 958 C CA . GLU A 1 118 ? 9.509 3.243 -18.681 1.00 83.31 118 GLU A CA 1
ATOM 959 C C . GLU A 1 118 ? 9.902 2.806 -17.268 1.00 83.31 118 GLU A C 1
ATOM 961 O O . GLU A 1 118 ? 9.232 3.179 -16.315 1.00 83.31 118 GLU A O 1
ATOM 966 N N . LEU A 1 119 ? 11.039 2.109 -17.104 1.00 84.69 119 LEU A N 1
ATOM 967 C CA . LEU A 1 119 ? 11.560 1.782 -15.769 1.00 84.69 119 LEU A CA 1
ATOM 968 C C . LEU A 1 119 ? 11.790 3.038 -14.924 1.00 84.69 119 LEU A C 1
ATOM 970 O O . LEU A 1 119 ? 11.432 3.069 -13.754 1.00 84.69 119 LEU A O 1
ATOM 974 N N . LYS A 1 120 ? 12.390 4.074 -15.517 1.00 81.44 120 LYS A N 1
ATOM 975 C CA . LYS A 1 120 ? 12.610 5.339 -14.820 1.00 81.44 120 LYS A CA 1
ATOM 976 C C . LYS A 1 120 ? 11.285 5.963 -14.377 1.00 81.44 120 LYS A C 1
ATOM 978 O O . LYS A 1 120 ? 11.185 6.394 -13.242 1.00 81.44 120 LYS A O 1
ATOM 983 N N . ALA A 1 121 ? 10.278 5.964 -15.240 1.00 79.62 121 ALA A N 1
ATOM 984 C CA . ALA A 1 121 ? 8.976 6.514 -14.898 1.00 79.62 121 ALA A CA 1
ATOM 985 C C . ALA A 1 121 ? 8.211 5.676 -13.850 1.00 79.62 121 ALA A C 1
ATOM 987 O O . ALA A 1 121 ? 7.495 6.266 -13.056 1.00 79.62 121 ALA A O 1
ATOM 988 N N . ILE A 1 122 ? 8.417 4.352 -13.763 1.00 80.00 122 ILE A N 1
ATOM 989 C CA . ILE A 1 122 ? 7.942 3.539 -12.619 1.00 80.00 122 ILE A CA 1
ATOM 990 C C . ILE A 1 122 ? 8.604 4.008 -11.318 1.00 80.00 122 ILE A C 1
ATOM 992 O O . ILE A 1 122 ? 7.939 4.166 -10.302 1.00 80.00 122 ILE A O 1
ATOM 996 N N . LEU A 1 123 ? 9.921 4.228 -11.339 1.00 77.38 123 LEU A N 1
ATOM 997 C CA . LEU A 1 123 ? 10.680 4.628 -10.152 1.00 77.38 123 LEU A CA 1
ATOM 998 C C . LEU A 1 123 ? 10.366 6.056 -9.686 1.00 77.38 123 LEU A C 1
ATOM 1000 O O . LEU A 1 123 ? 10.325 6.298 -8.479 1.00 77.38 123 LEU A O 1
ATOM 1004 N N . ASP A 1 124 ? 10.157 6.962 -10.641 1.00 74.44 124 ASP A N 1
ATOM 1005 C CA . ASP A 1 124 ? 9.849 8.379 -10.427 1.00 74.44 124 ASP A CA 1
ATOM 1006 C C . ASP A 1 124 ? 8.356 8.619 -10.135 1.00 74.44 124 ASP A C 1
ATOM 1008 O O . ASP A 1 124 ? 7.963 9.758 -9.893 1.00 74.44 124 ASP A O 1
ATOM 1012 N N . ASN A 1 125 ? 7.517 7.580 -10.197 1.00 70.88 125 ASN A N 1
ATOM 1013 C CA . ASN A 1 125 ? 6.088 7.713 -9.967 1.00 70.88 125 ASN A CA 1
ATOM 1014 C C . ASN A 1 125 ? 5.811 8.162 -8.525 1.00 70.88 125 ASN A C 1
ATOM 1016 O O . ASN A 1 125 ? 6.330 7.566 -7.575 1.00 70.88 125 ASN A O 1
ATOM 1020 N N . ASP A 1 126 ? 4.978 9.196 -8.373 1.00 64.12 126 ASP A N 1
ATOM 1021 C CA . ASP A 1 126 ? 4.534 9.684 -7.073 1.00 64.12 126 ASP A CA 1
ATOM 1022 C C . ASP A 1 126 ? 3.742 8.572 -6.381 1.00 64.12 126 ASP A C 1
ATOM 1024 O O . ASP A 1 126 ? 2.609 8.230 -6.731 1.00 64.12 126 ASP A O 1
ATOM 1028 N N . THR A 1 127 ? 4.396 7.951 -5.404 1.00 69.75 127 THR A N 1
ATOM 1029 C CA . THR A 1 127 ? 3.822 6.821 -4.686 1.00 69.75 127 THR A CA 1
ATOM 1030 C C . THR A 1 127 ? 2.667 7.279 -3.804 1.00 69.75 127 THR A C 1
ATOM 1032 O O . THR A 1 127 ? 2.708 8.341 -3.177 1.00 69.75 127 THR A O 1
ATOM 1035 N N . CYS A 1 128 ? 1.664 6.417 -3.654 1.00 81.81 128 CYS A N 1
ATOM 1036 C CA . CYS A 1 128 ? 0.586 6.608 -2.686 1.00 81.81 128 CYS A CA 1
ATOM 1037 C C . CYS A 1 128 ? 1.082 6.774 -1.227 1.00 81.81 128 CYS A C 1
ATOM 1039 O O . CYS A 1 128 ? 0.308 7.186 -0.363 1.00 81.81 128 CYS A O 1
ATOM 1041 N N . ILE A 1 129 ? 2.365 6.488 -0.948 1.00 84.00 129 ILE A N 1
ATOM 1042 C CA . ILE A 1 129 ? 3.040 6.679 0.345 1.00 84.00 129 ILE A CA 1
ATOM 1043 C C . ILE A 1 129 ? 2.968 8.136 0.810 1.00 84.00 129 ILE A C 1
ATOM 1045 O O . ILE A 1 129 ? 2.778 8.372 2.002 1.00 84.00 129 ILE A O 1
ATOM 1049 N N . ASN A 1 130 ? 3.046 9.103 -0.111 1.00 86.44 130 ASN A N 1
ATOM 1050 C CA . ASN A 1 130 ? 3.031 10.533 0.223 1.00 86.44 130 ASN A CA 1
ATOM 1051 C C . ASN A 1 130 ? 1.763 10.927 0.999 1.00 86.44 130 ASN A C 1
ATOM 1053 O O . ASN A 1 130 ? 1.791 11.809 1.858 1.00 86.44 130 ASN A O 1
ATOM 1057 N N . ASN A 1 131 ? 0.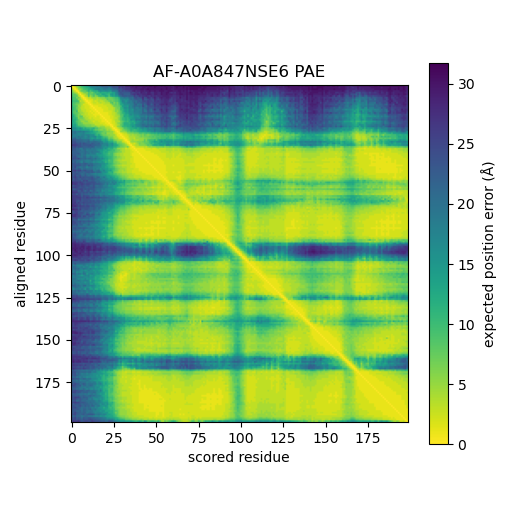650 10.218 0.775 1.00 87.25 131 ASN A N 1
ATOM 1058 C CA . ASN A 1 131 ? -0.595 10.444 1.507 1.00 87.25 131 ASN A CA 1
ATOM 1059 C C . ASN A 1 131 ? -0.452 10.196 3.017 1.00 87.25 131 ASN A C 1
ATOM 1061 O O . ASN A 1 131 ? -1.198 10.794 3.797 1.00 87.25 131 ASN A O 1
ATOM 1065 N N . PHE A 1 132 ? 0.502 9.354 3.429 1.00 90.38 132 PHE A N 1
ATOM 1066 C CA . PHE A 1 132 ? 0.699 8.933 4.812 1.00 90.38 132 PHE A CA 1
ATOM 1067 C C . PHE A 1 132 ? 1.625 9.853 5.619 1.00 90.38 132 PHE A C 1
ATOM 1069 O O . PHE A 1 132 ? 1.620 9.781 6.849 1.00 90.38 132 PHE A O 1
ATOM 1076 N N . GLU A 1 133 ? 2.373 10.761 4.985 1.00 87.38 133 GLU A N 1
ATOM 1077 C CA . GLU A 1 133 ? 3.262 11.689 5.703 1.00 87.38 133 GLU A CA 1
ATOM 1078 C C . GLU A 1 133 ? 2.507 12.564 6.7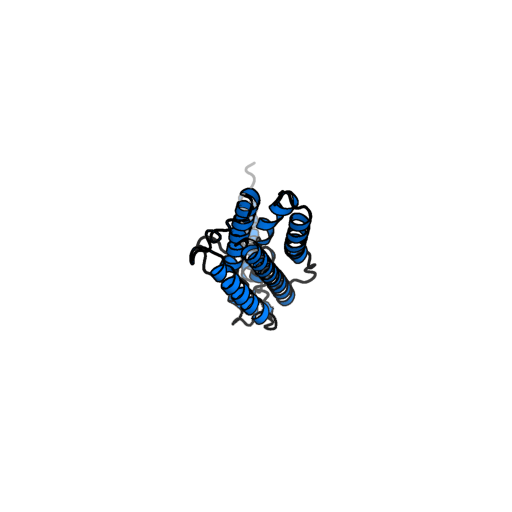14 1.00 87.38 133 GLU A C 1
ATOM 1080 O O . GLU A 1 133 ? 3.025 12.873 7.791 1.00 87.38 133 GLU A O 1
ATOM 1085 N N . LYS A 1 134 ? 1.246 12.907 6.409 1.00 87.69 134 LYS A N 1
ATOM 1086 C CA . LYS A 1 134 ? 0.369 13.705 7.282 1.00 87.69 134 LYS A CA 1
ATOM 1087 C C . LYS A 1 134 ? 0.145 13.074 8.657 1.00 87.69 134 LYS A C 1
ATOM 1089 O O . LYS A 1 134 ? -0.143 13.787 9.616 1.00 87.69 134 LYS A O 1
ATOM 1094 N N . TYR A 1 135 ? 0.289 11.755 8.782 1.00 86.75 135 TYR A N 1
ATOM 1095 C CA . TYR A 1 135 ? 0.093 11.083 10.061 1.00 86.75 135 TYR A CA 1
ATOM 1096 C C . TYR A 1 135 ? 1.235 11.341 11.039 1.00 86.75 135 TYR A C 1
ATOM 1098 O O . TYR A 1 135 ? 0.981 11.285 12.235 1.00 86.75 135 TYR A O 1
ATOM 1106 N N . ASN A 1 136 ? 2.438 11.724 10.591 1.00 80.44 136 ASN A N 1
ATOM 1107 C CA . ASN A 1 136 ? 3.573 12.018 11.480 1.00 80.44 136 ASN A CA 1
ATOM 1108 C C . ASN A 1 136 ? 3.285 13.142 12.493 1.00 80.44 136 ASN A C 1
ATOM 1110 O O . ASN A 1 136 ? 3.930 13.224 13.538 1.00 80.44 136 ASN A O 1
ATOM 1114 N N . THR A 1 137 ? 2.329 14.022 12.190 1.00 80.44 137 THR A N 1
ATOM 1115 C CA . THR A 1 137 ? 1.951 15.166 13.032 1.00 80.44 137 THR A CA 1
ATOM 1116 C C . THR A 1 137 ? 0.503 15.102 13.526 1.00 80.44 137 THR A C 1
ATOM 1118 O O . THR A 1 137 ? 0.089 15.949 14.318 1.00 80.44 137 THR A O 1
ATOM 1121 N N . MET A 1 138 ? -0.272 14.099 13.098 1.00 79.62 138 MET A N 1
ATOM 1122 C CA . MET A 1 138 ? -1.681 13.949 13.459 1.00 79.62 138 MET A CA 1
ATOM 1123 C C . MET A 1 138 ? -1.837 13.324 14.852 1.00 79.62 138 MET A C 1
ATOM 1125 O O . MET A 1 138 ? -1.237 12.294 15.159 1.00 79.62 138 MET A O 1
ATOM 1129 N N . VAL A 1 139 ? -2.699 13.916 15.684 1.00 77.75 139 VAL A N 1
ATOM 1130 C CA . VAL A 1 139 ? -3.136 13.310 16.951 1.00 77.75 139 VAL A CA 1
ATOM 1131 C C . VAL A 1 139 ? -4.385 12.476 16.678 1.00 77.75 139 VAL A C 1
ATOM 1133 O O . VAL A 1 139 ? -5.423 13.015 16.308 1.00 77.75 139 VAL A O 1
ATOM 1136 N N . PHE A 1 140 ? -4.264 11.159 16.836 1.00 75.31 140 PHE A N 1
ATOM 1137 C CA . PHE A 1 140 ? -5.271 10.173 16.440 1.00 75.31 140 PHE A CA 1
ATOM 1138 C C . PHE A 1 140 ? -6.301 9.896 17.550 1.00 75.31 140 PHE A C 1
ATOM 1140 O O . PHE A 1 140 ? -7.495 9.743 17.303 1.00 75.31 140 PHE A O 1
ATOM 1147 N N . SER A 1 141 ? -5.835 9.820 18.795 1.00 79.00 141 SER A N 1
ATOM 1148 C CA . SER A 1 141 ? -6.655 9.503 19.970 1.00 79.00 141 SER A CA 1
ATOM 1149 C C . SER A 1 141 ? -6.061 10.148 21.220 1.00 79.00 141 SER A C 1
ATOM 1151 O O . SER A 1 141 ? -4.885 10.514 21.241 1.00 79.00 141 SER A O 1
ATOM 1153 N N . LYS A 1 142 ? -6.838 10.250 22.299 1.00 79.88 142 LYS A N 1
ATOM 1154 C CA . LYS A 1 142 ? -6.287 10.545 23.631 1.00 79.88 142 LYS A CA 1
ATOM 1155 C C . LYS A 1 142 ? -5.470 9.377 24.194 1.00 79.88 142 LYS A C 1
ATOM 1157 O O . LYS A 1 142 ? -4.643 9.590 25.080 1.00 79.88 142 LYS A O 1
ATOM 1162 N N . ASP A 1 143 ? -5.666 8.159 23.683 1.00 84.06 143 ASP A N 1
ATOM 1163 C CA . ASP A 1 143 ? -4.850 7.004 24.048 1.00 84.06 143 ASP A CA 1
ATOM 1164 C C . ASP A 1 143 ? -3.469 7.091 23.380 1.00 84.06 143 ASP A C 1
ATOM 1166 O O . ASP A 1 143 ? -3.293 6.878 22.176 1.00 84.06 143 ASP A O 1
ATOM 1170 N N . LYS A 1 144 ? -2.449 7.390 24.187 1.00 85.12 144 LYS A N 1
ATOM 1171 C CA . LYS A 1 144 ? -1.058 7.475 23.736 1.00 85.12 144 LYS A CA 1
ATOM 1172 C C . LYS A 1 144 ? -0.554 6.163 23.119 1.00 85.12 144 LYS A C 1
ATOM 1174 O O . LYS A 1 144 ? 0.151 6.209 22.117 1.00 85.12 144 LYS A O 1
ATOM 1179 N N . ASN A 1 145 ? -0.941 5.010 23.665 1.00 86.44 145 ASN A N 1
ATOM 1180 C CA . ASN A 1 145 ? -0.527 3.704 23.147 1.00 86.44 145 ASN A CA 1
ATOM 1181 C C . ASN A 1 145 ? -1.110 3.454 21.750 1.00 86.44 145 ASN A C 1
ATOM 1183 O O . ASN A 1 145 ? -0.443 2.895 20.881 1.00 86.44 145 ASN A O 1
ATOM 1187 N N . LEU A 1 146 ? -2.343 3.905 21.513 1.00 84.50 146 LEU A N 1
ATOM 1188 C CA . LEU A 1 146 ? -2.970 3.806 20.200 1.00 84.50 146 LEU A CA 1
ATOM 1189 C C . LEU A 1 146 ? -2.262 4.687 19.162 1.00 84.50 146 LEU A C 1
ATOM 1191 O O . LEU A 1 146 ? -1.977 4.222 18.058 1.00 84.50 146 LEU A O 1
ATOM 1195 N N . ASN A 1 147 ? -1.890 5.913 19.543 1.00 84.81 147 ASN A N 1
ATOM 1196 C CA . ASN A 1 147 ? -1.066 6.776 18.693 1.00 84.81 147 ASN A CA 1
ATOM 1197 C C . ASN A 1 147 ? 0.278 6.110 18.360 1.00 84.81 147 ASN A C 1
ATOM 1199 O O . ASN A 1 147 ? 0.646 6.038 17.195 1.00 84.81 147 ASN A O 1
ATOM 1203 N N . GLU A 1 148 ? 0.998 5.581 19.354 1.00 87.69 148 GLU A N 1
ATOM 1204 C CA . GLU A 1 148 ? 2.301 4.929 19.143 1.00 87.69 148 GLU A CA 1
ATOM 1205 C C . GLU A 1 148 ? 2.204 3.720 18.197 1.00 87.69 148 GLU A C 1
ATOM 1207 O O . GLU A 1 148 ? 3.052 3.543 17.317 1.00 87.69 148 GLU A O 1
ATOM 1212 N N . LYS A 1 149 ? 1.150 2.906 18.331 1.00 87.88 149 LYS A N 1
ATOM 1213 C CA . LYS A 1 149 ? 0.897 1.772 17.432 1.00 87.88 149 LYS A CA 1
ATOM 1214 C C . LYS A 1 149 ? 0.652 2.222 15.997 1.00 87.88 149 LYS A C 1
ATOM 1216 O O . LYS A 1 149 ? 1.263 1.651 15.095 1.00 87.88 149 LYS A O 1
ATOM 1221 N N . LEU A 1 150 ? -0.195 3.231 15.787 1.00 87.38 150 LEU A N 1
ATOM 1222 C CA . LEU A 1 150 ? -0.445 3.772 14.452 1.00 87.38 150 LEU A CA 1
ATOM 1223 C C . LEU A 1 150 ? 0.837 4.354 13.853 1.00 87.38 150 LEU A C 1
ATOM 1225 O O . LEU A 1 150 ? 1.210 3.973 12.748 1.00 87.38 150 LEU A O 1
ATOM 1229 N N . GLN A 1 151 ? 1.557 5.197 14.598 1.00 88.44 151 GLN A N 1
ATOM 1230 C CA . GLN A 1 151 ? 2.823 5.785 14.145 1.00 88.44 151 GLN A CA 1
ATOM 1231 C C . GLN A 1 151 ? 3.824 4.717 13.707 1.00 88.44 151 GLN A C 1
ATOM 1233 O O . GLN A 1 151 ? 4.509 4.883 12.700 1.00 88.44 151 GLN A O 1
ATOM 1238 N N . LYS A 1 152 ? 3.878 3.583 14.414 1.00 89.56 152 LYS A N 1
ATOM 1239 C CA . LYS A 1 152 ? 4.717 2.450 14.019 1.00 89.56 152 LYS A CA 1
ATOM 1240 C C . LYS A 1 152 ? 4.288 1.847 12.678 1.00 89.56 152 LYS A C 1
ATOM 1242 O O . LYS A 1 152 ? 5.160 1.563 11.864 1.00 89.56 152 LYS A O 1
ATOM 1247 N N . GLN A 1 153 ? 2.987 1.660 12.436 1.00 90.88 153 GLN A N 1
ATOM 1248 C CA . GLN A 1 153 ? 2.493 1.164 11.142 1.00 90.88 153 GLN A CA 1
ATOM 1249 C C . GLN A 1 153 ? 2.815 2.147 10.009 1.00 90.88 153 GLN A C 1
ATOM 1251 O O . GLN A 1 153 ? 3.357 1.748 8.982 1.00 90.88 153 GLN A O 1
ATOM 1256 N N . ILE A 1 154 ? 2.564 3.440 10.228 1.00 90.31 154 ILE A N 1
ATOM 1257 C CA . ILE A 1 154 ? 2.854 4.503 9.257 1.00 90.31 154 ILE A CA 1
ATOM 1258 C C . ILE A 1 154 ? 4.350 4.588 8.948 1.00 90.31 154 ILE A C 1
ATOM 1260 O O . ILE A 1 154 ? 4.743 4.644 7.786 1.00 90.31 154 ILE A O 1
ATOM 1264 N N . SER A 1 155 ? 5.200 4.521 9.972 1.00 88.25 155 SER A N 1
ATOM 1265 C CA . SER A 1 155 ? 6.654 4.573 9.803 1.00 88.25 155 SER A CA 1
ATOM 1266 C C . SER A 1 155 ? 7.178 3.426 8.939 1.00 88.25 155 SER A C 1
ATOM 1268 O O . SER A 1 155 ? 8.137 3.615 8.198 1.00 88.25 155 SER A O 1
ATOM 1270 N N . LEU A 1 156 ? 6.578 2.232 9.010 1.00 87.50 156 LEU A N 1
ATOM 1271 C CA . LEU A 1 156 ? 6.962 1.113 8.141 1.00 87.50 156 LEU A CA 1
ATOM 1272 C C . LEU A 1 156 ? 6.638 1.395 6.669 1.00 87.50 156 LEU A C 1
ATOM 1274 O O . LEU A 1 156 ? 7.423 1.029 5.797 1.00 87.50 156 LEU A O 1
ATOM 1278 N N . ILE A 1 157 ? 5.519 2.071 6.401 1.00 88.44 157 ILE A N 1
ATOM 1279 C CA . ILE A 1 157 ? 5.113 2.468 5.048 1.00 88.44 157 ILE A CA 1
ATOM 1280 C C . ILE A 1 157 ? 6.059 3.547 4.517 1.00 88.44 157 ILE A C 1
ATOM 1282 O O . ILE A 1 157 ? 6.673 3.345 3.474 1.00 88.44 157 ILE A O 1
ATOM 1286 N N . ILE A 1 158 ? 6.267 4.634 5.263 1.00 84.38 158 ILE A N 1
ATOM 1287 C CA . ILE A 1 158 ? 7.139 5.742 4.838 1.00 84.38 158 ILE A CA 1
ATOM 1288 C C . ILE A 1 158 ? 8.581 5.255 4.622 1.00 84.38 158 ILE A C 1
ATOM 1290 O O . ILE A 1 158 ? 9.191 5.523 3.593 1.00 84.38 15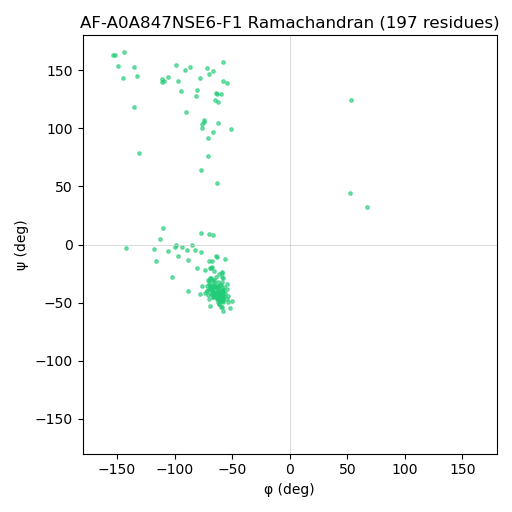8 ILE A O 1
ATOM 1294 N N . ASN A 1 159 ? 9.123 4.442 5.534 1.00 82.75 159 ASN A N 1
ATOM 1295 C CA . ASN A 1 159 ? 10.498 3.949 5.405 1.00 82.75 159 ASN A CA 1
ATOM 1296 C C . ASN A 1 159 ? 10.693 2.926 4.273 1.00 82.75 159 ASN A C 1
ATOM 1298 O O . ASN A 1 159 ? 11.837 2.647 3.913 1.00 82.75 159 ASN A O 1
ATOM 1302 N N . SER A 1 160 ? 9.623 2.357 3.705 1.00 74.88 160 SER A N 1
ATOM 1303 C CA . SER A 1 160 ? 9.739 1.437 2.563 1.00 74.88 160 SER A CA 1
ATOM 1304 C C . SER A 1 160 ? 10.203 2.137 1.276 1.00 74.88 160 SER A C 1
ATOM 1306 O O . SER A 1 160 ? 10.807 1.501 0.408 1.00 74.88 160 SER A O 1
ATOM 1308 N N . GLU A 1 161 ? 10.041 3.463 1.208 1.00 66.19 161 GLU A N 1
ATOM 1309 C CA . GLU A 1 161 ? 10.580 4.319 0.150 1.00 66.19 161 GLU A CA 1
ATOM 1310 C C . GLU A 1 161 ? 12.119 4.359 0.146 1.00 66.19 161 GLU A C 1
ATOM 1312 O O . GLU A 1 161 ? 12.744 4.435 -0.909 1.00 66.19 161 GLU A O 1
ATOM 1317 N N . LEU A 1 162 ? 12.754 4.215 1.317 1.00 55.19 162 LEU A N 1
ATOM 1318 C CA . LEU A 1 162 ? 14.201 4.395 1.514 1.00 55.19 162 LEU A CA 1
ATOM 1319 C C . LEU A 1 162 ? 15.060 3.218 1.033 1.00 55.19 162 LEU A C 1
ATOM 1321 O O . LEU A 1 162 ? 16.264 3.160 1.316 1.00 55.19 162 LEU A O 1
ATOM 1325 N N . THR A 1 163 ? 14.476 2.259 0.316 1.00 57.50 163 THR A N 1
ATOM 1326 C CA . THR A 1 163 ? 15.247 1.172 -0.286 1.00 57.50 163 THR A CA 1
ATOM 1327 C C . THR A 1 163 ? 16.140 1.787 -1.366 1.00 57.50 163 THR A C 1
ATOM 1329 O O . THR A 1 163 ? 15.673 2.066 -2.460 1.00 57.50 163 THR A O 1
ATOM 1332 N N . ASN A 1 164 ? 17.407 2.074 -1.032 1.00 53.47 164 ASN A N 1
ATOM 1333 C CA . ASN A 1 164 ? 18.381 2.704 -1.930 1.00 53.47 164 ASN A CA 1
ATOM 1334 C C . ASN A 1 164 ? 18.441 1.952 -3.267 1.00 53.47 164 ASN A C 1
ATOM 1336 O O . ASN A 1 164 ? 19.132 0.935 -3.361 1.00 53.47 164 ASN A O 1
ATOM 1340 N N . ILE A 1 165 ? 17.757 2.478 -4.283 1.00 60.44 165 ILE A N 1
ATOM 1341 C CA . ILE A 1 165 ? 17.841 2.002 -5.661 1.00 60.44 165 ILE A CA 1
ATOM 1342 C C . ILE A 1 165 ? 19.220 2.415 -6.167 1.00 60.44 165 ILE A C 1
ATOM 1344 O O . ILE A 1 165 ? 19.450 3.548 -6.596 1.00 60.44 165 ILE A O 1
ATOM 1348 N N . LYS A 1 166 ? 20.198 1.523 -5.999 1.00 54.59 166 LYS A N 1
ATOM 1349 C CA . LYS A 1 166 ? 21.578 1.767 -6.433 1.00 54.59 166 LYS A CA 1
ATOM 1350 C C . LYS A 1 166 ? 21.722 1.496 -7.924 1.00 54.59 166 LYS A C 1
ATOM 1352 O O . LYS A 1 166 ? 22.674 1.990 -8.532 1.00 54.59 166 LYS A O 1
ATOM 1357 N N . THR A 1 167 ? 20.802 0.728 -8.511 1.00 62.28 167 THR A N 1
ATOM 1358 C CA . THR A 1 167 ? 20.847 0.332 -9.914 1.00 62.28 167 THR A CA 1
ATOM 1359 C C . THR A 1 167 ? 19.493 0.550 -10.595 1.00 62.28 167 THR A C 1
ATOM 1361 O O . THR A 1 167 ? 18.434 0.410 -10.004 1.00 62.28 167 THR A O 1
ATOM 1364 N N . LEU A 1 168 ? 19.499 0.932 -11.876 1.00 68.44 168 LEU A N 1
ATOM 1365 C CA . LEU A 1 168 ? 18.279 1.015 -12.696 1.00 68.44 168 LEU A CA 1
ATOM 1366 C C . LEU A 1 168 ? 17.862 -0.401 -13.128 1.00 68.44 168 LEU A C 1
ATOM 1368 O O . LEU A 1 168 ? 17.907 -0.738 -14.313 1.00 68.44 168 LEU A O 1
ATOM 1372 N N . GLU A 1 169 ? 17.509 -1.237 -12.155 1.00 81.81 169 GLU A N 1
ATOM 1373 C CA . GLU A 1 169 ? 17.056 -2.610 -12.355 1.00 81.81 169 GLU A CA 1
ATOM 1374 C C . GLU A 1 169 ? 15.574 -2.762 -12.010 1.00 81.81 169 GLU A C 1
ATOM 1376 O O . GLU A 1 169 ? 15.068 -2.205 -11.038 1.00 81.81 169 GLU A O 1
ATOM 1381 N N . PHE A 1 170 ? 14.859 -3.543 -12.823 1.00 84.00 170 PHE A N 1
ATOM 1382 C CA . PHE A 1 170 ? 13.430 -3.772 -12.615 1.00 84.00 170 PHE A CA 1
ATOM 1383 C C . PHE A 1 170 ? 13.140 -4.585 -11.346 1.00 84.00 170 PHE A C 1
ATOM 1385 O O . PHE A 1 170 ? 12.106 -4.374 -10.726 1.00 84.00 170 PHE A O 1
ATOM 1392 N N . ASP A 1 171 ? 14.041 -5.483 -10.930 1.00 83.50 171 ASP A N 1
ATOM 1393 C CA . ASP A 1 171 ? 13.860 -6.247 -9.685 1.00 83.50 171 ASP A CA 1
ATOM 1394 C C . ASP A 1 171 ? 13.884 -5.341 -8.445 1.00 83.50 171 ASP A C 1
ATOM 1396 O O . ASP A 1 171 ? 13.127 -5.574 -7.505 1.00 83.50 171 ASP A O 1
ATOM 1400 N N . GLU A 1 172 ? 14.688 -4.271 -8.451 1.00 82.38 172 GLU A N 1
ATOM 1401 C CA . GLU A 1 172 ? 14.696 -3.277 -7.369 1.00 82.38 172 GLU A CA 1
ATOM 1402 C C . GLU A 1 172 ? 13.363 -2.514 -7.323 1.00 82.38 172 GLU A C 1
ATOM 1404 O O . GLU A 1 172 ? 12.766 -2.396 -6.251 1.00 82.38 172 GLU A O 1
ATOM 1409 N N . ALA A 1 173 ? 12.847 -2.084 -8.482 1.00 83.38 173 ALA A N 1
ATOM 1410 C CA . ALA A 1 173 ? 11.530 -1.451 -8.589 1.00 83.38 173 ALA A CA 1
ATOM 1411 C C . ALA A 1 173 ? 10.408 -2.383 -8.098 1.00 83.38 173 ALA A C 1
ATOM 1413 O O . ALA A 1 173 ? 9.588 -1.996 -7.270 1.00 83.38 173 ALA A O 1
ATOM 1414 N N . LEU A 1 174 ? 10.419 -3.644 -8.541 1.00 86.06 174 LEU A N 1
ATOM 1415 C CA . LEU A 1 174 ? 9.432 -4.649 -8.147 1.00 86.06 174 LEU A CA 1
ATOM 1416 C C . LEU A 1 174 ? 9.517 -4.998 -6.660 1.00 86.06 174 LEU A C 1
ATOM 1418 O O . LEU A 1 174 ? 8.495 -5.205 -6.011 1.00 86.06 174 LEU A O 1
ATOM 1422 N N . SER A 1 175 ? 10.725 -5.030 -6.101 1.00 86.44 175 SER A N 1
ATOM 1423 C CA . SER A 1 175 ? 10.942 -5.223 -4.666 1.00 86.44 175 SER A CA 1
ATOM 1424 C C . SER A 1 175 ? 10.405 -4.057 -3.843 1.00 86.44 175 SER A C 1
ATOM 1426 O O . SER A 1 175 ? 9.785 -4.293 -2.806 1.00 86.44 175 SER A O 1
ATOM 1428 N N . ARG A 1 176 ? 10.636 -2.817 -4.293 1.00 85.56 176 ARG A N 1
ATOM 1429 C CA . ARG A 1 176 ? 10.108 -1.607 -3.653 1.00 85.56 176 ARG A CA 1
ATOM 1430 C C . ARG A 1 176 ? 8.582 -1.652 -3.620 1.00 85.56 176 ARG A C 1
ATOM 1432 O O . ARG A 1 176 ? 8.018 -1.593 -2.533 1.00 85.56 176 ARG A O 1
ATOM 1439 N N . GLU A 1 177 ? 7.938 -1.863 -4.766 1.00 86.25 177 GLU A N 1
ATOM 1440 C CA . GLU A 1 177 ? 6.472 -1.927 -4.843 1.00 86.25 177 GLU A CA 1
ATOM 1441 C C . GLU A 1 177 ? 5.885 -3.071 -4.012 1.00 86.25 177 GLU A C 1
ATOM 1443 O O . GLU A 1 177 ? 4.954 -2.871 -3.230 1.00 86.25 177 GLU A O 1
ATOM 1448 N N . ALA A 1 178 ? 6.486 -4.263 -4.075 1.00 88.25 178 ALA A N 1
ATOM 1449 C CA . ALA A 1 178 ? 6.060 -5.387 -3.245 1.00 88.25 178 ALA A CA 1
ATOM 1450 C C . ALA A 1 178 ? 6.123 -5.062 -1.745 1.00 88.25 178 ALA A C 1
ATOM 1452 O O . ALA A 1 178 ? 5.210 -5.423 -1.003 1.00 88.25 178 ALA A O 1
ATOM 1453 N N . ASN A 1 179 ? 7.165 -4.360 -1.288 1.00 89.06 179 ASN A N 1
ATOM 1454 C CA . ASN A 1 179 ? 7.287 -3.953 0.111 1.00 89.06 179 ASN A CA 1
ATOM 1455 C C . ASN A 1 179 ? 6.244 -2.899 0.505 1.00 89.06 179 ASN A C 1
ATOM 1457 O O . ASN A 1 179 ? 5.660 -3.008 1.584 1.00 89.06 179 ASN A O 1
ATOM 1461 N N . ILE A 1 180 ? 5.996 -1.906 -0.354 1.00 88.56 180 ILE A N 1
ATOM 1462 C CA . ILE A 1 180 ? 4.993 -0.859 -0.117 1.00 88.56 180 ILE A CA 1
ATOM 1463 C C . ILE A 1 180 ? 3.625 -1.508 0.075 1.00 88.56 180 ILE A C 1
ATOM 1465 O O . ILE A 1 180 ? 3.017 -1.381 1.139 1.00 88.56 180 ILE A O 1
ATOM 1469 N N . ILE A 1 181 ? 3.174 -2.285 -0.910 1.00 91.12 181 ILE A N 1
ATOM 1470 C CA . ILE A 1 181 ? 1.845 -2.903 -0.900 1.00 91.12 181 ILE A CA 1
ATOM 1471 C C . ILE A 1 181 ? 1.708 -3.942 0.213 1.00 91.12 181 ILE A C 1
ATOM 1473 O O . ILE A 1 181 ? 0.648 -4.050 0.834 1.00 91.12 181 ILE A O 1
ATOM 1477 N N . HIS A 1 182 ? 2.789 -4.641 0.565 1.00 92.81 182 HIS A N 1
ATOM 1478 C CA . HIS A 1 182 ? 2.806 -5.500 1.744 1.00 92.81 182 HIS A CA 1
ATOM 1479 C C . HIS A 1 182 ? 2.576 -4.723 3.049 1.00 92.81 182 HIS A C 1
ATOM 1481 O O . HIS A 1 182 ? 1.794 -5.155 3.898 1.00 92.81 182 HIS A O 1
ATOM 1487 N N . ASN A 1 183 ? 3.199 -3.555 3.213 1.00 93.31 183 ASN A N 1
ATOM 1488 C CA . ASN A 1 183 ? 2.985 -2.715 4.390 1.00 93.31 183 ASN A CA 1
ATOM 1489 C C . ASN A 1 183 ? 1.577 -2.101 4.422 1.00 93.31 183 ASN A C 1
ATOM 1491 O O . ASN A 1 183 ? 0.979 -2.029 5.496 1.00 93.31 183 ASN A O 1
ATOM 1495 N N . ILE A 1 184 ? 1.002 -1.753 3.266 1.00 94.81 184 ILE A N 1
ATOM 1496 C CA . ILE A 1 184 ? -0.413 -1.354 3.169 1.00 94.81 184 ILE A CA 1
ATOM 1497 C C . ILE A 1 184 ? -1.335 -2.507 3.592 1.00 94.81 184 ILE A C 1
ATOM 1499 O O . ILE A 1 184 ? -2.284 -2.294 4.351 1.00 94.81 184 ILE A O 1
ATOM 1503 N N . ALA A 1 185 ? -1.033 -3.746 3.194 1.00 96.44 185 ALA A N 1
ATOM 1504 C CA . ALA A 1 185 ? -1.775 -4.921 3.648 1.00 96.44 185 ALA A CA 1
ATOM 1505 C C . ALA A 1 185 ? -1.698 -5.095 5.174 1.00 96.44 185 ALA A C 1
ATOM 1507 O O . ALA A 1 185 ? -2.728 -5.323 5.814 1.00 96.44 185 ALA A O 1
ATOM 1508 N N . ASN A 1 186 ? -0.523 -4.900 5.777 1.00 95.62 186 ASN A N 1
ATOM 1509 C CA . ASN A 1 186 ? -0.360 -4.935 7.233 1.00 95.62 186 ASN A CA 1
ATOM 1510 C C . ASN A 1 186 ? -1.170 -3.832 7.936 1.00 95.62 186 ASN A C 1
ATOM 1512 O O . ASN A 1 186 ? -1.847 -4.116 8.928 1.00 95.62 186 ASN A O 1
ATOM 1516 N N . LEU A 1 187 ? -1.174 -2.607 7.398 1.00 96.25 187 LEU A N 1
ATOM 1517 C CA . LEU A 1 187 ? -1.986 -1.509 7.926 1.00 96.25 187 LEU A CA 1
ATOM 1518 C C . LEU A 1 187 ? -3.489 -1.813 7.830 1.00 96.25 187 LEU A C 1
ATOM 1520 O O . LEU A 1 187 ? -4.207 -1.586 8.801 1.00 96.25 187 LEU A O 1
ATOM 1524 N N . SER A 1 188 ? -3.960 -2.387 6.715 1.00 97.06 188 SER A N 1
ATOM 1525 C CA . SER A 1 188 ? -5.363 -2.816 6.572 1.00 97.06 188 SER A CA 1
ATOM 1526 C C . SER A 1 188 ? -5.751 -3.874 7.616 1.00 97.06 188 SER A C 1
ATOM 1528 O O . SER A 1 188 ? -6.834 -3.818 8.200 1.00 97.06 188 SER A O 1
ATOM 1530 N N . GLY A 1 189 ? -4.840 -4.808 7.915 1.00 97.19 189 GLY A N 1
ATOM 1531 C CA . GLY A 1 189 ? -5.036 -5.829 8.942 1.00 97.19 189 GLY A CA 1
ATOM 1532 C C . GLY A 1 189 ? -5.084 -5.233 10.347 1.00 97.19 189 GLY A C 1
ATOM 1533 O O . GLY A 1 189 ? -5.950 -5.600 1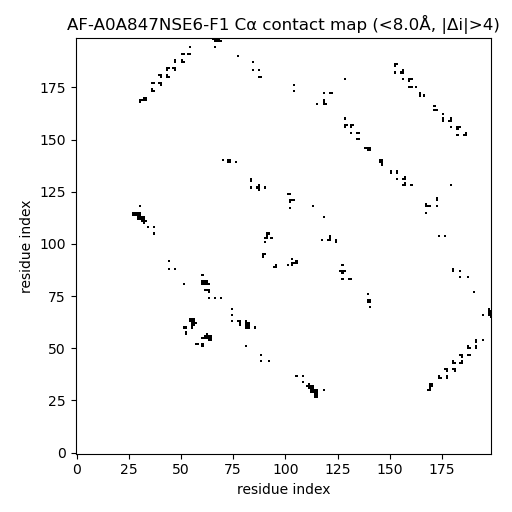1.142 1.00 97.19 189 GLY A O 1
ATOM 1534 N N . TRP A 1 190 ? -4.199 -4.278 10.646 1.00 95.44 190 TRP A N 1
ATOM 1535 C CA . TRP A 1 190 ? -4.242 -3.527 11.900 1.00 95.44 190 TRP A CA 1
ATOM 1536 C C . TRP A 1 190 ? -5.559 -2.756 12.043 1.00 95.44 190 TRP A C 1
ATOM 1538 O O . TRP A 1 190 ? -6.240 -2.908 13.055 1.00 95.44 190 TRP A O 1
ATOM 1548 N N . LEU A 1 191 ? -5.972 -2.013 11.012 1.00 95.19 191 LEU A N 1
ATOM 1549 C CA . LEU A 1 191 ? -7.214 -1.241 11.020 1.00 95.19 191 LEU A CA 1
ATOM 1550 C C . LEU A 1 191 ? -8.436 -2.133 11.275 1.00 95.19 191 LEU A C 1
ATOM 1552 O O . LEU A 1 191 ? -9.327 -1.776 12.043 1.00 95.19 191 LEU A O 1
ATOM 1556 N N . LYS A 1 192 ? -8.454 -3.334 10.692 1.00 96.38 192 LYS A N 1
ATOM 1557 C CA . LYS A 1 192 ? -9.491 -4.336 10.947 1.00 96.38 192 LYS A CA 1
ATOM 1558 C C . LYS A 1 192 ? -9.516 -4.817 12.400 1.00 96.38 192 LYS A C 1
ATOM 1560 O O . LYS A 1 192 ? -10.596 -5.025 12.956 1.00 96.38 192 LYS A O 1
ATOM 1565 N N . ILE A 1 193 ? -8.358 -5.040 13.020 1.00 94.75 193 ILE A N 1
ATOM 1566 C CA . ILE A 1 193 ? -8.276 -5.431 14.439 1.00 94.75 193 ILE A CA 1
ATOM 1567 C C . ILE A 1 193 ? -8.836 -4.316 15.323 1.00 94.75 193 ILE A C 1
ATOM 1569 O O . ILE A 1 193 ? -9.640 -4.584 16.218 1.00 94.75 193 ILE A O 1
ATOM 1573 N N . GLU A 1 194 ? -8.458 -3.073 15.038 1.00 91.69 194 GLU A N 1
ATOM 1574 C CA . GLU A 1 194 ? -8.962 -1.903 15.749 1.00 91.69 194 GLU A CA 1
ATOM 1575 C C . GLU A 1 194 ? -10.482 -1.771 15.5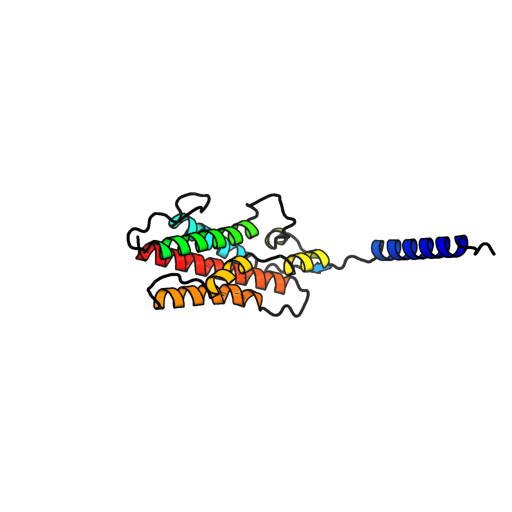90 1.00 91.69 194 GLU A C 1
ATOM 1577 O O . GLU A 1 194 ? -11.199 -1.748 16.588 1.00 91.69 194 GLU A O 1
ATOM 1582 N N . TYR A 1 195 ? -11.004 -1.821 14.361 1.00 93.00 195 TYR A N 1
ATOM 1583 C CA . TYR A 1 195 ? -12.448 -1.828 14.101 1.00 93.00 195 TYR A CA 1
ATOM 1584 C C . TYR A 1 195 ? -13.178 -2.891 14.937 1.00 93.00 195 TYR A C 1
ATOM 1586 O O . TYR A 1 195 ? -14.156 -2.599 15.622 1.00 93.00 195 TYR A O 1
ATOM 1594 N N . ASN A 1 196 ? -12.670 -4.127 14.950 1.00 92.44 196 ASN A N 1
ATOM 1595 C CA . ASN A 1 196 ? -13.272 -5.218 15.716 1.00 92.44 196 ASN A CA 1
ATOM 1596 C C . ASN A 1 196 ? -13.210 -5.022 17.237 1.00 92.44 196 ASN A C 1
ATOM 1598 O O . ASN A 1 196 ? -14.014 -5.621 17.949 1.00 92.44 196 ASN A O 1
ATOM 1602 N N . THR A 1 197 ? -12.272 -4.215 17.730 1.00 90.69 197 THR A N 1
ATOM 1603 C CA . THR A 1 197 ? -12.128 -3.897 19.156 1.00 90.69 197 THR A CA 1
ATOM 1604 C C . THR A 1 197 ? -13.188 -2.892 19.611 1.00 90.69 197 THR A C 1
ATOM 1606 O O . THR A 1 197 ? -13.693 -2.995 20.730 1.00 90.69 197 THR A O 1
ATOM 1609 N N . TYR A 1 198 ? -13.551 -1.949 18.739 1.00 86.38 198 TYR A N 1
ATOM 1610 C CA . TYR A 1 198 ? -14.438 -0.832 19.074 1.00 86.38 198 TYR A CA 1
ATOM 1611 C C . TYR A 1 198 ? -15.865 -0.948 18.506 1.00 86.38 198 TYR A C 1
ATOM 1613 O O . TYR A 1 198 ? -16.714 -0.119 18.844 1.00 86.38 198 TYR A O 1
ATOM 1621 N N . LYS A 1 199 ? -16.155 -1.964 17.683 1.00 82.31 199 LYS A N 1
ATOM 1622 C CA . LYS A 1 199 ? -17.530 -2.273 17.260 1.00 82.31 199 LYS A CA 1
ATOM 1623 C C . LYS A 1 199 ? -18.417 -2.790 18.400 1.00 82.31 199 LYS A C 1
ATOM 1625 O O . LYS A 1 199 ? -17.900 -3.303 19.428 1.00 82.31 199 LYS A O 1
#

Radius of gyration: 23.69 Å; Cα contacts (8 Å, |Δi|>4): 188; chains: 1; bounding box: 48×60×68 Å